Protein AF-A0A938JU33-F1 (afdb_monomer_lite)

Radius of gyration: 22.65 Å; chains: 1; bounding box: 41×52×71 Å

Structure (mmCIF, N/CA/C/O backbone):
data_AF-A0A938JU33-F1
#
_entry.id   AF-A0A938JU33-F1
#
loop_
_atom_site.group_PDB
_atom_site.id
_atom_site.type_symbol
_atom_site.label_atom_id
_atom_site.label_alt_id
_atom_site.label_comp_id
_atom_site.label_asym_id
_atom_site.label_entity_id
_atom_site.label_seq_id
_atom_site.pdbx_PDB_ins_code
_atom_site.Cartn_x
_atom_site.Cartn_y
_atom_site.Cartn_z
_atom_site.occupancy
_atom_site.B_iso_or_equiv
_atom_site.auth_seq_id
_atom_site.auth_comp_id
_atom_site.auth_asym_id
_atom_site.auth_atom_id
_atom_site.pdbx_PDB_model_num
ATOM 1 N N . MET A 1 1 ? 0.711 -18.840 39.848 1.00 39.41 1 MET A N 1
ATOM 2 C CA . MET A 1 1 ? 1.422 -18.562 38.577 1.00 39.41 1 MET A CA 1
ATOM 3 C C . MET A 1 1 ? 0.410 -18.211 37.488 1.00 39.41 1 MET A C 1
ATOM 5 O O . MET A 1 1 ? -0.332 -19.086 37.066 1.00 39.41 1 MET A O 1
ATOM 9 N N . LYS A 1 2 ? 0.316 -16.943 37.057 1.00 41.44 2 LYS A N 1
ATOM 10 C CA . LYS A 1 2 ? -0.507 -16.566 35.890 1.00 41.44 2 LYS A CA 1
ATOM 11 C C . LYS A 1 2 ? 0.256 -16.966 34.629 1.00 41.44 2 LYS A C 1
ATOM 13 O O . LYS A 1 2 ? 1.287 -16.372 34.320 1.00 41.44 2 LYS A O 1
ATOM 18 N N . THR A 1 3 ? -0.217 -17.992 33.931 1.00 40.66 3 THR A N 1
ATOM 19 C CA . THR A 1 3 ? 0.349 -18.405 32.648 1.00 40.66 3 THR A CA 1
ATOM 20 C C . THR A 1 3 ? 0.203 -17.250 31.659 1.00 40.66 3 THR A C 1
ATOM 22 O O . THR A 1 3 ? -0.885 -16.731 31.412 1.00 40.66 3 THR A O 1
ATOM 25 N N . LYS A 1 4 ? 1.338 -16.789 31.130 1.00 45.59 4 LYS A N 1
ATOM 26 C CA . LYS A 1 4 ? 1.413 -15.763 30.089 1.00 45.59 4 LYS A CA 1
ATOM 27 C C . LYS A 1 4 ? 0.681 -16.336 28.871 1.00 45.59 4 LYS A C 1
ATOM 29 O O . LYS A 1 4 ? 1.236 -17.186 28.177 1.00 45.59 4 LYS A O 1
ATOM 34 N N . SER A 1 5 ? -0.587 -15.968 28.661 1.00 51.72 5 SER A N 1
ATOM 35 C CA . SER A 1 5 ? -1.377 -16.513 27.555 1.00 51.72 5 SER A CA 1
ATOM 36 C C . SER A 1 5 ? -0.668 -16.146 26.256 1.00 51.72 5 SER A C 1
ATOM 38 O O . SER A 1 5 ? -0.621 -14.969 25.886 1.00 51.72 5 SER A O 1
ATOM 40 N N . ARG A 1 6 ? -0.059 -17.131 25.587 1.00 53.72 6 ARG A N 1
ATOM 41 C CA . ARG A 1 6 ? 0.547 -16.914 24.274 1.00 53.72 6 ARG A CA 1
ATOM 42 C C . ARG A 1 6 ? -0.532 -16.313 23.367 1.00 53.72 6 ARG A C 1
ATOM 44 O O . ARG A 1 6 ? -1.662 -16.811 23.394 1.00 53.72 6 ARG A O 1
ATOM 51 N N . PRO A 1 7 ? -0.234 -15.248 22.600 1.00 58.88 7 PRO A N 1
ATOM 52 C CA . PRO A 1 7 ? -1.183 -14.756 21.613 1.00 58.88 7 PRO A CA 1
ATOM 53 C C . PRO A 1 7 ? -1.593 -15.948 20.747 1.00 58.88 7 PRO A C 1
ATOM 55 O O . PRO A 1 7 ? -0.735 -16.668 20.235 1.00 58.88 7 PRO A O 1
ATOM 58 N N . SER A 1 8 ? -2.897 -16.237 20.687 1.00 67.00 8 SER A N 1
ATOM 59 C CA . SER A 1 8 ? -3.369 -17.439 19.999 1.00 67.00 8 SER A CA 1
ATOM 60 C C . SER A 1 8 ? -2.866 -17.404 18.554 1.00 67.00 8 SER A C 1
ATOM 62 O O . SER A 1 8 ? -2.958 -16.355 17.919 1.00 67.00 8 SER A O 1
ATOM 64 N N . ARG A 1 9 ? -2.341 -18.515 18.021 1.00 74.00 9 ARG A N 1
ATOM 65 C CA . ARG A 1 9 ? -1.780 -18.583 16.651 1.00 74.00 9 ARG A CA 1
ATOM 66 C C . ARG A 1 9 ? -2.700 -17.950 15.588 1.00 74.00 9 ARG A C 1
ATOM 68 O O . ARG A 1 9 ? -2.222 -17.383 14.615 1.00 74.00 9 ARG A O 1
ATOM 75 N N . LYS A 1 10 ? -4.015 -17.943 15.838 1.00 68.56 10 LYS A N 1
ATOM 76 C CA . LYS A 1 10 ? -5.060 -17.297 15.027 1.00 68.56 10 LYS A CA 1
ATOM 77 C C . LYS A 1 10 ? -4.824 -15.797 14.755 1.00 68.56 10 LYS A C 1
ATOM 79 O O . LYS A 1 10 ? -5.216 -15.330 13.695 1.00 68.56 10 LYS A O 1
ATOM 84 N N . TYR A 1 11 ? -4.166 -15.062 15.661 1.00 76.75 11 TYR A N 1
ATOM 85 C CA . TYR A 1 11 ? -3.832 -13.635 15.478 1.00 76.75 11 TYR A CA 1
ATOM 86 C C . TYR A 1 11 ? -2.796 -13.393 14.378 1.00 76.75 11 TYR A C 1
ATOM 88 O O . TYR A 1 11 ? -2.776 -12.317 13.798 1.00 76.75 11 TYR A O 1
ATOM 96 N N . LEU A 1 12 ? -1.942 -14.381 14.107 1.00 84.12 12 LEU A N 1
ATOM 97 C CA . LEU A 1 12 ? -0.933 -14.303 13.056 1.00 84.12 12 LEU A CA 1
ATOM 98 C C . LEU A 1 12 ? -1.433 -14.953 11.763 1.00 84.12 12 LEU A C 1
ATOM 100 O O . LEU A 1 12 ? -1.221 -14.420 10.682 1.00 84.12 12 LEU A O 1
ATOM 104 N N . LEU A 1 13 ? -2.143 -16.079 11.880 1.00 89.88 13 LEU A N 1
ATOM 105 C CA . LEU A 1 13 ? -2.605 -16.847 10.723 1.00 89.88 13 LEU A CA 1
ATOM 106 C C . LEU A 1 13 ? -3.590 -16.072 9.844 1.00 89.88 13 LEU A C 1
ATOM 108 O O . LEU A 1 13 ? -3.512 -16.187 8.629 1.00 89.88 13 LEU A O 1
ATOM 112 N N . PHE A 1 14 ? -4.498 -15.284 10.427 1.00 89.56 14 PHE A N 1
ATOM 113 C CA . PHE A 1 14 ? -5.507 -14.570 9.639 1.00 89.56 14 PHE A CA 1
ATOM 114 C C . PHE A 1 14 ? -4.908 -13.464 8.744 1.00 89.56 14 PHE A C 1
ATOM 116 O O . PHE A 1 14 ? -5.156 -13.503 7.540 1.00 89.56 14 PHE A O 1
ATOM 123 N N . PRO A 1 15 ? -4.072 -12.533 9.252 1.00 92.94 15 PRO A N 1
ATOM 124 C CA . PRO A 1 15 ? -3.393 -11.562 8.395 1.00 92.94 15 PRO A CA 1
ATOM 125 C C . PRO A 1 15 ? -2.488 -12.206 7.345 1.00 92.94 15 PRO A C 1
ATOM 127 O O . PRO A 1 15 ? -2.485 -11.779 6.195 1.00 92.94 15 PRO A O 1
ATOM 130 N N . VAL A 1 16 ? -1.767 -13.267 7.721 1.00 95.12 16 VAL A N 1
ATOM 131 C CA . VAL A 1 16 ? -0.916 -14.014 6.786 1.00 95.12 16 VAL A CA 1
ATOM 132 C C . VAL A 1 16 ? -1.752 -14.661 5.682 1.00 95.12 16 VAL A C 1
ATOM 134 O O . VAL A 1 16 ? -1.375 -14.571 4.521 1.00 95.12 16 VAL A O 1
ATOM 137 N N . ALA A 1 17 ? -2.904 -15.255 6.002 1.00 92.94 17 ALA A N 1
ATOM 138 C CA . ALA A 1 17 ? -3.790 -15.853 5.004 1.00 92.94 17 ALA A CA 1
ATOM 139 C C . ALA A 1 17 ? -4.316 -14.819 3.994 1.00 92.94 17 ALA A C 1
ATOM 141 O O . ALA A 1 17 ? -4.367 -15.110 2.800 1.00 92.94 17 ALA A O 1
ATOM 142 N N . ILE A 1 18 ? -4.650 -13.602 4.443 1.00 93.50 18 ILE A N 1
ATOM 143 C CA . ILE A 1 18 ? -5.025 -12.506 3.535 1.00 93.50 18 ILE A CA 1
ATOM 144 C C . ILE A 1 18 ? -3.837 -12.123 2.645 1.00 93.50 18 ILE A C 1
ATOM 146 O O . ILE A 1 18 ? -4.001 -12.019 1.433 1.00 93.50 18 ILE A O 1
ATOM 150 N N . GLY A 1 19 ? -2.639 -11.979 3.219 1.00 96.00 19 GLY A N 1
ATOM 151 C CA . GLY A 1 19 ? -1.419 -11.713 2.453 1.00 96.00 19 GLY A CA 1
ATOM 152 C C . GLY A 1 19 ? -1.146 -12.770 1.378 1.00 96.00 19 GLY A C 1
ATOM 153 O O . GLY A 1 19 ? -0.897 -12.425 0.228 1.00 96.00 19 GLY A O 1
ATOM 154 N N . LEU A 1 20 ? -1.256 -14.057 1.720 1.00 96.44 20 LEU A N 1
ATOM 155 C CA . LEU A 1 20 ? -1.089 -15.166 0.771 1.00 96.44 20 LEU A CA 1
ATOM 156 C C . LEU A 1 20 ? -2.169 -15.170 -0.320 1.00 96.44 20 LEU A C 1
ATOM 158 O O . LEU A 1 20 ? -1.873 -15.448 -1.478 1.00 96.44 20 LEU A O 1
ATOM 162 N N . THR A 1 21 ? -3.409 -14.817 0.029 1.00 93.62 21 THR A N 1
ATOM 163 C CA . THR A 1 21 ? -4.501 -14.681 -0.948 1.00 93.62 21 THR A CA 1
ATOM 164 C C . THR A 1 21 ? -4.189 -13.580 -1.964 1.00 93.62 21 THR A C 1
ATOM 166 O O . THR A 1 21 ? -4.377 -13.776 -3.162 1.00 93.62 21 THR A O 1
ATOM 169 N N . LEU A 1 22 ? -3.658 -12.441 -1.507 1.00 95.38 22 LEU A N 1
ATOM 170 C CA . LEU A 1 22 ? -3.265 -11.347 -2.395 1.00 95.38 22 LEU A CA 1
ATOM 171 C C . LEU A 1 22 ? -2.014 -11.657 -3.221 1.00 95.38 22 LEU A C 1
ATOM 173 O O . LEU A 1 22 ? -1.933 -11.182 -4.349 1.00 95.38 22 LEU A O 1
ATOM 177 N N . ILE A 1 23 ? -1.082 -12.484 -2.728 1.00 95.69 23 ILE A N 1
ATOM 178 C CA . ILE A 1 23 ? -0.020 -13.048 -3.580 1.00 95.69 23 ILE A CA 1
ATOM 179 C C . ILE A 1 23 ? -0.652 -13.853 -4.719 1.00 95.69 23 ILE A C 1
ATOM 181 O O . ILE A 1 23 ? -0.315 -13.624 -5.875 1.00 95.69 23 ILE A O 1
ATOM 185 N N . GLY A 1 24 ? -1.602 -14.745 -4.415 1.00 92.12 24 GLY A N 1
ATOM 186 C CA . GLY A 1 24 ? -2.312 -15.516 -5.440 1.00 92.12 24 GLY A CA 1
ATOM 187 C C . GLY A 1 24 ? -2.976 -14.620 -6.489 1.00 92.12 24 GLY A C 1
ATOM 188 O O . GLY A 1 24 ? -2.839 -14.865 -7.684 1.00 92.12 24 GLY A O 1
ATOM 189 N N . TRP A 1 25 ? -3.614 -13.530 -6.054 1.00 91.06 25 TRP A N 1
ATOM 190 C CA . TRP A 1 25 ? -4.192 -12.532 -6.959 1.00 91.06 25 TRP A CA 1
ATOM 191 C C . TRP A 1 25 ? -3.133 -11.819 -7.809 1.00 91.06 25 TRP A C 1
ATOM 193 O O . TRP A 1 25 ? -3.327 -11.614 -9.007 1.00 91.06 25 TRP A O 1
ATOM 203 N N . SER A 1 26 ? -2.006 -11.463 -7.192 1.00 91.44 26 SER A N 1
ATOM 204 C CA . SER A 1 26 ? -0.886 -10.787 -7.843 1.00 91.44 26 SER A CA 1
ATOM 205 C C . SER A 1 26 ? -0.279 -11.632 -8.962 1.00 91.44 26 SER A C 1
ATOM 207 O O . SER A 1 26 ? -0.010 -11.097 -10.036 1.00 91.44 26 SER A O 1
ATOM 209 N N . LEU A 1 27 ? -0.131 -12.941 -8.715 1.00 90.06 27 LEU A N 1
ATOM 210 C CA . LEU A 1 27 ? 0.383 -13.936 -9.662 1.00 90.06 27 LEU A CA 1
ATOM 211 C C . LEU A 1 27 ? -0.622 -14.280 -10.768 1.00 90.06 27 LEU A C 1
ATOM 213 O O . LEU A 1 27 ? -0.219 -14.568 -11.889 1.00 90.06 27 LEU A O 1
ATOM 217 N N . ALA A 1 28 ? -1.921 -14.261 -10.463 1.00 87.00 28 ALA A N 1
ATOM 218 C CA . ALA A 1 28 ? -2.974 -14.514 -11.446 1.00 87.00 28 ALA A CA 1
ATOM 219 C C . ALA A 1 28 ? -3.247 -13.304 -12.357 1.00 87.00 28 ALA A C 1
ATOM 221 O O . ALA A 1 28 ? -3.787 -13.459 -13.450 1.00 87.00 28 ALA A O 1
ATOM 222 N N . SER A 1 29 ? -2.904 -12.095 -11.905 1.00 83.12 29 SER A N 1
ATOM 223 C CA . SER A 1 29 ? -3.115 -10.860 -12.659 1.00 83.12 29 SER A CA 1
ATOM 224 C C . SER A 1 29 ? -1.911 -10.570 -13.559 1.00 83.12 29 SER A C 1
ATOM 226 O O . SER A 1 29 ? -0.791 -10.533 -13.045 1.00 83.12 29 SER A O 1
ATOM 228 N N . PRO A 1 30 ? -2.102 -10.280 -14.861 1.00 80.19 30 PRO A N 1
ATOM 229 C CA . PRO A 1 30 ? -0.988 -9.963 -15.745 1.00 80.19 30 PRO A CA 1
ATOM 230 C C . PRO A 1 30 ? -0.183 -8.769 -15.226 1.00 80.19 30 PRO A C 1
ATOM 232 O O . PRO A 1 30 ? -0.743 -7.778 -14.741 1.00 80.19 30 PRO A O 1
ATOM 235 N N . VAL A 1 31 ? 1.136 -8.851 -15.333 1.00 81.50 31 VAL A N 1
ATOM 236 C CA . VAL A 1 31 ? 2.039 -7.759 -14.964 1.00 81.50 31 VAL A CA 1
ATOM 237 C C . VAL A 1 31 ? 1.757 -6.536 -15.843 1.00 81.50 31 VAL A C 1
ATOM 239 O O . VAL A 1 31 ? 1.526 -6.670 -17.043 1.00 81.50 31 VAL A O 1
ATOM 242 N N . GLY A 1 32 ? 1.697 -5.342 -15.249 1.00 75.69 32 GLY A N 1
ATOM 243 C CA . GLY A 1 32 ? 1.419 -4.104 -15.980 1.00 75.69 32 GLY A CA 1
ATOM 244 C C . GLY A 1 32 ? -0.044 -3.920 -16.399 1.00 75.69 32 GLY A C 1
ATOM 245 O O . GLY A 1 32 ? -0.346 -2.957 -17.105 1.00 75.69 32 GLY A O 1
ATOM 246 N N . SER A 1 33 ? -0.954 -4.815 -15.989 1.00 77.69 33 SER A N 1
ATOM 247 C CA . SER A 1 33 ? -2.396 -4.694 -16.270 1.00 77.69 33 SER A CA 1
ATOM 248 C C . SER A 1 33 ? -3.106 -3.675 -15.384 1.00 77.69 33 SER A C 1
ATOM 250 O O . SER A 1 33 ? -4.212 -3.241 -15.706 1.00 77.69 33 SER A O 1
ATOM 252 N N . THR A 1 34 ? -2.505 -3.294 -14.254 1.00 81.25 34 THR A N 1
ATOM 253 C CA . THR A 1 34 ? -3.094 -2.288 -13.375 1.00 81.25 34 THR A CA 1
ATOM 254 C C . THR A 1 34 ? -2.975 -0.905 -14.019 1.00 81.25 34 THR A C 1
ATOM 256 O O . THR A 1 34 ? -1.896 -0.579 -14.525 1.00 81.25 34 THR A O 1
ATOM 259 N N . PRO A 1 35 ? -4.047 -0.081 -14.002 1.00 78.50 35 PRO A N 1
ATOM 260 C CA . PRO A 1 35 ? -3.986 1.288 -14.498 1.00 78.50 35 PRO A CA 1
ATOM 261 C C . PRO A 1 35 ? -2.763 2.008 -13.937 1.00 78.50 35 PRO A C 1
ATOM 263 O O . PRO A 1 35 ? -2.522 1.976 -12.730 1.00 78.50 35 PRO A O 1
ATOM 266 N N . ASP A 1 36 ? -1.975 2.598 -14.831 1.00 79.75 36 ASP A N 1
ATOM 267 C CA . ASP A 1 36 ? -0.801 3.413 -14.515 1.00 79.75 36 ASP A CA 1
ATOM 268 C C . ASP A 1 36 ? 0.336 2.721 -13.736 1.00 79.75 36 ASP A C 1
ATOM 270 O O . ASP A 1 36 ? 1.330 3.377 -13.422 1.00 79.75 36 ASP A O 1
ATOM 274 N N . GLU A 1 37 ? 0.284 1.405 -13.496 1.00 85.56 37 GLU A N 1
ATOM 275 C CA . GLU A 1 37 ? 1.354 0.659 -12.810 1.00 85.56 37 GLU A CA 1
ATOM 276 C C . GLU A 1 37 ? 2.749 0.874 -13.422 1.00 85.56 37 GLU A C 1
ATOM 278 O O . GLU A 1 37 ? 3.668 1.162 -12.660 1.00 85.56 37 GLU A O 1
ATOM 283 N N . PRO A 1 38 ? 2.946 0.862 -14.756 1.00 82.94 38 PRO A N 1
ATOM 284 C CA . PRO A 1 38 ? 4.252 1.167 -15.346 1.00 82.94 38 PRO A CA 1
ATOM 285 C C . PRO A 1 38 ? 4.767 2.561 -14.977 1.00 82.94 38 PRO A C 1
ATOM 287 O O . PRO A 1 38 ? 5.958 2.743 -14.747 1.00 82.94 38 PRO A O 1
ATOM 290 N N . SER A 1 39 ? 3.872 3.549 -14.880 1.00 82.88 39 SER A N 1
ATOM 291 C CA . SER A 1 39 ? 4.249 4.908 -14.484 1.00 82.88 39 SER A CA 1
ATOM 292 C C . SER A 1 39 ? 4.624 4.974 -12.999 1.00 82.88 39 SER A C 1
ATOM 294 O O . SER A 1 39 ? 5.538 5.706 -12.616 1.00 82.88 39 SER A O 1
ATOM 296 N N . HIS A 1 40 ? 3.962 4.171 -12.157 1.00 88.56 40 HIS A N 1
ATOM 297 C CA . HIS A 1 40 ? 4.291 4.031 -10.742 1.00 88.56 40 HIS A CA 1
ATOM 298 C C . HIS A 1 40 ? 5.619 3.305 -10.536 1.00 88.56 40 HIS A C 1
ATOM 300 O O . HIS A 1 40 ? 6.409 3.739 -9.701 1.00 88.56 40 HIS A O 1
ATOM 306 N N . VAL A 1 41 ? 5.888 2.256 -11.317 1.00 89.94 41 VAL A N 1
ATOM 307 C CA . VAL A 1 41 ? 7.168 1.538 -11.328 1.00 89.94 41 VAL A CA 1
ATOM 308 C C . VAL A 1 41 ? 8.296 2.465 -11.766 1.00 89.94 41 VAL A C 1
ATOM 310 O O . VAL A 1 41 ? 9.279 2.586 -11.039 1.00 89.94 41 VAL A O 1
ATOM 313 N N . ALA A 1 42 ? 8.127 3.182 -12.882 1.00 86.94 42 ALA A N 1
ATOM 314 C CA . ALA A 1 42 ? 9.117 4.137 -13.376 1.00 86.94 42 ALA A CA 1
ATOM 315 C C . ALA A 1 42 ? 9.446 5.205 -12.330 1.00 86.94 42 ALA A C 1
ATOM 317 O O . ALA A 1 42 ? 10.610 5.421 -12.008 1.00 86.94 42 ALA A O 1
ATOM 318 N N . ARG A 1 43 ? 8.423 5.812 -11.716 1.00 86.12 43 ARG A N 1
ATOM 319 C CA . ARG A 1 43 ? 8.626 6.785 -10.638 1.00 86.12 43 ARG A CA 1
ATOM 320 C C . ARG A 1 43 ? 9.341 6.176 -9.431 1.00 86.12 43 ARG A C 1
ATOM 322 O O . ARG A 1 43 ? 10.251 6.791 -8.886 1.00 86.12 43 ARG A O 1
ATOM 329 N N . ALA A 1 44 ? 8.887 5.014 -8.965 1.00 90.31 44 ALA A N 1
ATOM 330 C CA . ALA A 1 44 ? 9.419 4.371 -7.771 1.00 90.31 44 ALA A CA 1
ATOM 331 C C . ALA A 1 44 ? 10.893 3.998 -7.944 1.00 90.31 44 ALA A C 1
ATOM 333 O O . ALA A 1 44 ? 11.709 4.316 -7.081 1.00 90.31 44 ALA A O 1
ATOM 334 N N . TYR A 1 45 ? 11.232 3.385 -9.078 1.00 89.88 45 TYR A N 1
ATOM 335 C CA . TYR A 1 45 ? 12.599 3.014 -9.411 1.00 89.88 45 TYR A CA 1
ATOM 336 C C . TYR A 1 45 ? 13.493 4.247 -9.568 1.00 89.88 45 TYR A C 1
ATOM 338 O O . TYR A 1 45 ? 14.492 4.368 -8.862 1.00 89.88 45 TYR A O 1
ATOM 346 N N . SER A 1 46 ? 13.098 5.210 -10.406 1.00 85.50 46 SER A N 1
ATOM 347 C CA . SER A 1 46 ? 13.920 6.396 -10.665 1.00 85.50 46 SER A CA 1
ATOM 348 C C . SER A 1 46 ? 14.175 7.239 -9.426 1.00 85.50 46 SER A C 1
ATOM 350 O O . SER A 1 46 ? 15.251 7.821 -9.298 1.00 85.50 46 SER A O 1
ATOM 352 N N . LEU A 1 47 ? 13.220 7.276 -8.494 1.00 86.44 47 LEU A N 1
ATOM 353 C CA . LEU A 1 47 ? 13.395 7.957 -7.220 1.00 86.44 47 LEU A CA 1
ATOM 354 C C . LEU A 1 47 ? 14.513 7.327 -6.378 1.00 86.44 47 LEU A C 1
ATOM 356 O O . LEU A 1 47 ? 15.355 8.039 -5.838 1.00 86.44 47 LEU A O 1
ATOM 360 N N . VAL A 1 48 ? 14.537 5.998 -6.251 1.00 89.12 48 VAL A N 1
ATOM 361 C CA . VAL A 1 48 ? 15.532 5.322 -5.400 1.00 89.12 48 VAL A CA 1
ATOM 362 C C . VAL A 1 48 ? 16.898 5.180 -6.064 1.00 89.12 48 VAL A C 1
ATOM 364 O O . VAL A 1 48 ? 17.896 5.028 -5.364 1.00 89.12 48 VAL A O 1
ATOM 367 N N . THR A 1 49 ? 16.968 5.254 -7.395 1.00 84.38 49 THR A N 1
ATOM 368 C CA . THR A 1 49 ? 18.236 5.270 -8.139 1.00 84.38 49 THR A CA 1
ATOM 369 C C . THR A 1 49 ? 18.791 6.678 -8.346 1.00 84.38 49 THR A C 1
ATOM 371 O O . THR A 1 49 ? 19.824 6.828 -8.992 1.00 84.38 49 THR A O 1
ATOM 374 N N . GLY A 1 50 ? 18.108 7.719 -7.856 1.00 81.81 50 GLY A N 1
ATOM 375 C CA . GLY A 1 50 ? 18.514 9.115 -8.042 1.00 81.81 50 GLY A CA 1
ATOM 376 C C . GLY A 1 50 ? 18.365 9.634 -9.478 1.00 81.81 50 GLY A C 1
ATOM 377 O O . GLY A 1 50 ? 18.824 10.733 -9.769 1.00 81.81 50 GLY A O 1
ATOM 378 N N . LYS A 1 51 ? 17.703 8.880 -10.370 1.00 76.50 51 LYS A N 1
ATOM 379 C CA . LYS A 1 51 ? 17.350 9.328 -11.734 1.00 76.50 51 LYS A CA 1
ATOM 380 C C . LYS A 1 51 ? 16.201 10.348 -11.719 1.00 76.50 51 LYS A C 1
ATOM 382 O O . LYS A 1 51 ? 15.957 11.029 -12.709 1.00 76.50 51 LYS A O 1
ATOM 387 N N . GLN A 1 52 ? 15.485 10.437 -10.600 1.00 74.38 52 GLN A N 1
ATOM 388 C CA . GLN A 1 52 ? 14.463 11.432 -10.312 1.00 74.38 52 GLN A CA 1
ATOM 389 C C . GLN A 1 52 ? 14.646 11.943 -8.874 1.00 74.38 52 GLN A C 1
ATOM 391 O O . GLN A 1 52 ? 14.847 11.153 -7.953 1.00 74.38 52 GLN A O 1
ATOM 396 N N . GLY A 1 53 ? 14.559 13.262 -8.676 1.00 66.00 53 GLY A N 1
ATOM 397 C CA . GLY A 1 53 ? 14.592 13.880 -7.348 1.00 66.00 53 GLY A CA 1
ATOM 398 C C . GLY A 1 53 ? 13.360 13.548 -6.491 1.00 66.00 53 GLY A C 1
ATOM 399 O O . GLY A 1 53 ? 12.323 13.117 -6.995 1.00 66.00 53 GLY A O 1
ATOM 400 N N . LEU A 1 54 ? 13.462 13.781 -5.176 1.00 65.69 54 LEU A N 1
ATOM 401 C CA . LEU A 1 54 ? 12.351 13.585 -4.226 1.00 65.69 54 LEU A CA 1
ATOM 402 C C . LEU A 1 54 ? 11.140 14.469 -4.556 1.00 65.69 54 LEU A C 1
ATOM 404 O O . LEU A 1 54 ? 9.992 14.054 -4.394 1.00 65.69 54 LEU A O 1
ATOM 408 N N . PHE A 1 55 ? 11.433 15.666 -5.052 1.00 62.25 55 PHE A N 1
ATOM 409 C CA . PHE A 1 55 ? 10.487 16.636 -5.570 1.00 62.25 55 PHE A CA 1
ATOM 410 C C . PHE A 1 55 ? 10.865 16.969 -7.016 1.00 62.25 55 PHE A C 1
ATOM 412 O O . PHE A 1 55 ? 12.026 16.769 -7.395 1.00 62.25 55 PHE A O 1
ATOM 419 N N . PRO A 1 56 ? 9.912 17.455 -7.823 1.00 58.31 56 PRO A N 1
ATOM 420 C CA . PRO A 1 56 ? 10.213 17.967 -9.148 1.00 58.31 56 PRO A CA 1
ATOM 421 C C . PRO A 1 56 ? 11.315 19.016 -9.080 1.00 58.31 56 PRO A C 1
ATOM 423 O O . PRO A 1 56 ? 11.247 19.942 -8.273 1.00 58.31 56 PRO A O 1
ATOM 426 N N . GLN A 1 57 ? 12.357 18.817 -9.884 1.00 54.56 57 GLN A N 1
ATOM 427 C CA . GLN A 1 57 ? 13.423 19.796 -10.036 1.00 54.56 57 GLN A CA 1
ATOM 428 C C . GLN A 1 57 ? 13.016 20.770 -11.138 1.00 54.56 57 GLN A C 1
ATOM 430 O O . GLN A 1 57 ? 12.706 20.357 -12.253 1.00 54.56 57 GLN A O 1
ATOM 435 N N . THR A 1 58 ? 13.008 22.055 -10.801 1.00 50.16 58 THR A N 1
ATOM 436 C CA . THR A 1 58 ? 12.744 23.180 -11.710 1.00 50.16 58 THR A CA 1
ATOM 437 C C . THR A 1 58 ? 13.957 23.525 -12.580 1.00 50.16 58 THR A C 1
ATOM 439 O O . THR A 1 58 ? 13.848 24.266 -13.554 1.00 50.16 58 THR A O 1
ATOM 442 N N . ASP A 1 59 ? 15.111 22.940 -12.262 1.00 41.12 59 ASP A N 1
ATOM 443 C CA . ASP A 1 59 ? 16.419 23.316 -12.784 1.00 41.12 59 ASP A CA 1
ATOM 444 C C . ASP A 1 59 ? 16.680 22.626 -14.136 1.00 41.12 59 ASP A C 1
ATOM 446 O O . ASP A 1 59 ? 17.549 21.771 -14.280 1.00 41.12 59 ASP A O 1
ATOM 450 N N . GLY A 1 60 ? 15.875 22.967 -15.141 1.00 41.47 60 GLY A N 1
ATOM 451 C CA . GLY A 1 60 ? 16.330 23.077 -16.531 1.00 41.47 60 GLY A CA 1
ATOM 452 C C . GLY A 1 60 ? 16.853 21.838 -17.268 1.00 41.47 60 GLY A C 1
ATOM 453 O O . GLY A 1 60 ? 17.384 22.007 -18.361 1.00 41.47 60 GLY A O 1
ATOM 454 N N . LEU A 1 61 ? 16.704 20.613 -16.763 1.00 39.97 61 LEU A N 1
ATOM 455 C CA . LEU A 1 61 ? 17.021 19.398 -17.523 1.00 39.97 61 LEU A CA 1
ATOM 456 C C . LEU A 1 61 ? 15.928 18.342 -17.332 1.00 39.97 61 LEU A C 1
ATOM 458 O O . LEU A 1 61 ? 16.153 17.253 -16.805 1.00 39.97 61 LEU A O 1
ATOM 462 N N . ALA A 1 62 ? 14.741 18.616 -17.883 1.00 43.78 62 ALA A N 1
ATOM 463 C CA . ALA A 1 62 ? 14.105 17.539 -18.631 1.00 43.78 62 ALA A CA 1
ATOM 464 C C . ALA A 1 62 ? 15.166 17.094 -19.644 1.00 43.78 62 ALA A C 1
ATOM 466 O O . ALA A 1 62 ? 15.562 17.896 -20.490 1.00 43.78 62 ALA A O 1
ATOM 467 N N . ALA A 1 63 ? 15.727 15.891 -19.473 1.00 41.31 63 ALA A N 1
ATOM 468 C CA . ALA A 1 63 ? 16.695 15.349 -20.421 1.00 41.31 63 ALA A CA 1
ATOM 469 C C . ALA A 1 63 ? 16.175 15.627 -21.841 1.00 41.31 63 ALA A C 1
ATOM 471 O O . ALA A 1 63 ? 14.968 15.431 -22.046 1.00 41.31 63 ALA A O 1
ATOM 472 N N . PRO A 1 64 ? 17.012 16.140 -22.770 1.00 40.53 64 PRO A N 1
ATOM 473 C CA . PRO A 1 64 ? 16.559 16.471 -24.113 1.00 40.53 64 PRO A CA 1
ATOM 474 C C . PRO A 1 64 ? 15.745 15.294 -24.632 1.00 40.53 64 PRO A C 1
ATOM 476 O O . PRO A 1 64 ? 16.216 14.153 -24.625 1.00 40.53 64 PRO A O 1
ATOM 479 N N . LEU A 1 65 ? 14.475 15.571 -24.938 1.00 47.41 65 LEU A N 1
ATOM 480 C CA . LEU A 1 65 ? 13.551 14.561 -25.424 1.00 47.41 65 LEU A CA 1
ATOM 481 C C . LEU A 1 65 ? 14.239 13.884 -26.621 1.00 47.41 65 LEU A C 1
ATOM 483 O O . LEU A 1 65 ? 14.772 14.602 -27.471 1.00 47.41 65 LEU A O 1
ATOM 487 N N . PRO A 1 66 ? 14.298 12.540 -26.682 1.00 43.56 66 PRO A N 1
ATOM 488 C CA . PRO A 1 66 ? 14.856 11.861 -27.845 1.00 43.56 66 PRO A CA 1
ATOM 489 C C . PRO A 1 66 ? 14.201 12.412 -29.118 1.00 43.56 66 PRO A C 1
ATOM 491 O O . PRO A 1 66 ? 12.995 12.678 -29.101 1.00 43.56 66 PRO A O 1
ATOM 494 N N . GLU A 1 67 ? 14.968 12.602 -30.198 1.00 37.97 67 GLU A N 1
ATOM 495 C CA . GLU A 1 67 ? 14.424 13.070 -31.482 1.00 37.97 67 GLU A CA 1
ATOM 496 C C . GLU A 1 67 ? 13.161 12.266 -31.845 1.00 37.97 67 GLU A C 1
ATOM 498 O O . GLU A 1 67 ? 13.182 11.036 -31.883 1.00 37.97 67 GLU A O 1
ATOM 503 N N . GLY A 1 68 ? 12.036 12.965 -32.043 1.00 41.84 68 GLY A N 1
ATOM 504 C CA . GLY A 1 68 ? 10.715 12.364 -32.277 1.00 41.84 68 GLY A CA 1
ATOM 505 C C . GLY A 1 68 ? 9.744 12.409 -31.088 1.00 41.84 68 GLY A C 1
ATOM 506 O O . GLY A 1 68 ? 8.562 12.120 -31.264 1.00 41.84 68 GLY A O 1
ATOM 507 N N . PHE A 1 69 ? 10.189 12.818 -29.897 1.00 43.34 69 PHE A N 1
ATOM 508 C CA . PHE A 1 69 ? 9.305 13.166 -28.782 1.00 43.34 69 PHE A CA 1
ATOM 509 C C . PHE A 1 69 ? 9.116 14.685 -28.746 1.00 43.34 69 PHE A C 1
ATOM 511 O O . PHE A 1 69 ? 9.861 15.401 -28.083 1.00 43.34 69 PHE A O 1
ATOM 518 N N . GLU A 1 70 ? 8.121 15.190 -29.476 1.00 41.44 70 GLU A N 1
ATOM 519 C CA . GLU A 1 70 ? 7.689 16.582 -29.340 1.00 41.44 70 GLU A CA 1
ATOM 520 C C . GLU A 1 70 ? 7.242 16.825 -27.891 1.00 41.44 70 GLU A C 1
ATOM 522 O O . GLU A 1 70 ? 6.447 16.064 -27.328 1.00 41.44 70 GLU A O 1
ATOM 527 N N . GLY A 1 71 ? 7.807 17.856 -27.258 1.00 41.59 71 GLY A N 1
ATOM 528 C CA . GLY A 1 71 ? 7.404 18.294 -25.927 1.00 41.59 71 GLY A CA 1
ATOM 529 C C . GLY A 1 71 ? 5.923 18.626 -25.946 1.00 41.59 71 GLY A C 1
ATOM 530 O O . GLY A 1 71 ? 5.502 19.576 -26.603 1.00 41.59 71 GLY A O 1
ATOM 531 N N . VAL A 1 72 ? 5.124 17.814 -25.260 1.00 41.12 72 VAL A N 1
ATOM 532 C CA . VAL A 1 72 ? 3.689 18.043 -25.193 1.00 41.12 72 VAL A CA 1
ATOM 533 C C . VAL A 1 72 ? 3.462 19.249 -24.284 1.00 41.12 72 VAL A C 1
ATOM 535 O O . VAL A 1 72 ? 3.794 19.210 -23.104 1.00 41.12 72 VAL A O 1
ATOM 538 N N . GLY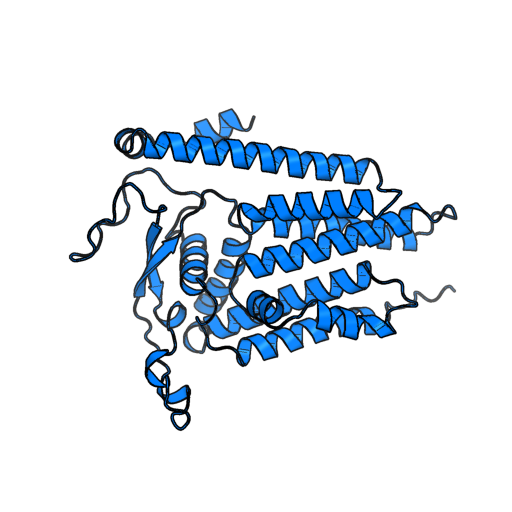 A 1 73 ? 2.972 20.313 -24.924 1.00 35.34 73 GLY A N 1
ATOM 539 C CA . GLY A 1 73 ? 2.331 21.530 -24.429 1.00 35.34 73 GLY A CA 1
ATOM 540 C C . GLY A 1 73 ? 2.389 21.867 -22.938 1.00 35.34 73 GLY A C 1
ATOM 541 O O . GLY A 1 73 ? 1.953 21.108 -22.077 1.00 35.34 73 GLY A O 1
ATOM 542 N N . ALA A 1 74 ? 2.764 23.120 -22.669 1.00 34.50 74 ALA A N 1
ATOM 543 C CA . ALA A 1 74 ? 2.361 23.855 -21.475 1.00 34.50 74 ALA A CA 1
ATOM 544 C C . ALA A 1 74 ? 0.829 23.751 -21.290 1.00 34.50 74 ALA A C 1
ATOM 546 O O . ALA A 1 74 ? 0.065 24.471 -21.931 1.00 34.50 74 ALA A O 1
ATOM 547 N N . GLY A 1 75 ? 0.382 22.792 -20.478 1.00 38.38 75 GLY A N 1
ATOM 548 C CA . GLY A 1 75 ? -1.029 22.437 -20.311 1.00 38.38 75 GLY A CA 1
ATOM 549 C C . GLY A 1 75 ? -1.250 21.007 -19.807 1.00 38.38 75 GLY A C 1
ATOM 550 O O . GLY A 1 75 ? -2.223 20.771 -19.092 1.00 38.38 75 GLY A O 1
ATOM 551 N N . ASP A 1 76 ? -0.326 20.084 -20.095 1.00 44.41 76 ASP A N 1
ATOM 552 C CA . ASP A 1 76 ? -0.382 18.697 -19.621 1.00 44.41 76 ASP A CA 1
ATOM 553 C C . ASP A 1 76 ? 0.505 18.480 -18.380 1.00 44.41 76 ASP A C 1
ATOM 555 O O . ASP A 1 76 ? 1.547 19.111 -18.213 1.00 44.41 76 ASP A O 1
ATOM 559 N N . ALA A 1 77 ? 0.064 17.616 -17.456 1.00 50.66 77 ALA A N 1
ATOM 560 C CA . ALA A 1 77 ? 0.714 17.406 -16.157 1.00 50.66 77 ALA A CA 1
ATOM 561 C C . ALA A 1 77 ? 2.224 17.098 -16.290 1.00 50.66 77 ALA A C 1
ATOM 563 O O . ALA A 1 77 ? 2.595 16.309 -17.164 1.00 50.66 77 ALA A O 1
ATOM 564 N N . PRO A 1 78 ? 3.093 17.633 -15.405 1.00 57.28 78 PRO A N 1
ATOM 565 C CA . PRO A 1 78 ? 4.539 17.467 -15.519 1.00 57.28 78 PRO A CA 1
ATOM 566 C C . PRO A 1 78 ? 4.926 15.981 -15.479 1.00 57.28 78 PRO A C 1
ATOM 568 O O . PRO A 1 78 ? 4.787 15.290 -14.462 1.00 57.28 78 PRO A O 1
ATOM 571 N N . TYR A 1 79 ? 5.411 15.479 -16.613 1.00 59.25 79 TYR A N 1
ATOM 572 C CA . TYR A 1 79 ? 5.989 14.148 -16.751 1.00 59.25 79 TYR A CA 1
ATOM 573 C C . TYR A 1 79 ? 7.494 14.270 -16.973 1.00 59.25 79 TYR A C 1
ATOM 575 O O . TYR A 1 79 ? 7.974 15.231 -17.567 1.00 59.25 79 TYR A O 1
ATOM 583 N N . VAL A 1 80 ? 8.246 13.274 -16.516 1.00 66.25 80 VAL A N 1
ATOM 584 C CA . VAL A 1 80 ? 9.682 13.175 -16.777 1.00 66.25 80 VAL A CA 1
ATOM 585 C C . VAL A 1 80 ? 9.969 11.876 -17.501 1.00 66.25 80 VAL A C 1
ATOM 587 O O . VAL A 1 80 ? 9.456 10.813 -17.143 1.00 66.25 80 VAL A O 1
ATOM 590 N N . LEU A 1 81 ? 10.768 11.985 -18.560 1.00 71.31 81 LEU A N 1
ATOM 591 C CA . LEU A 1 81 ? 11.328 10.831 -19.236 1.00 71.31 81 LEU A CA 1
ATOM 592 C C . LEU A 1 81 ? 12.485 10.303 -18.406 1.00 71.31 81 LEU A C 1
ATOM 594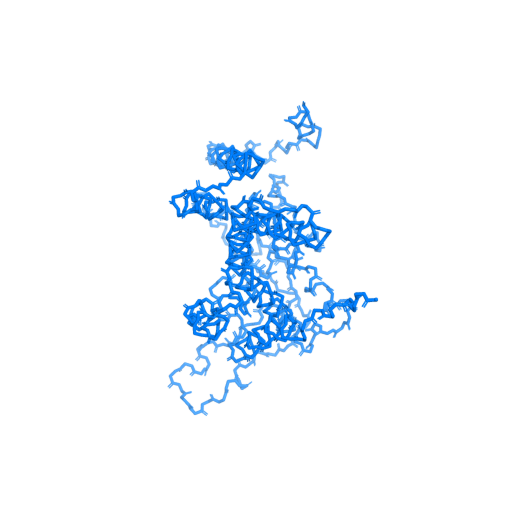 O O . LEU A 1 81 ? 13.400 11.040 -18.046 1.00 71.31 81 LEU A O 1
ATOM 598 N N . THR A 1 82 ? 12.430 9.021 -18.088 1.00 72.75 82 THR A N 1
ATOM 599 C CA . THR A 1 82 ? 13.457 8.379 -17.284 1.00 72.75 82 THR A CA 1
ATOM 600 C C . THR A 1 82 ? 13.804 7.040 -17.916 1.00 72.75 82 THR A C 1
ATOM 602 O O . THR A 1 82 ? 12.933 6.365 -18.469 1.00 72.75 82 THR A O 1
ATOM 605 N N . GLN A 1 83 ? 15.082 6.682 -17.874 1.00 81.50 83 GLN A N 1
ATOM 606 C CA . GLN A 1 83 ? 15.542 5.399 -18.382 1.00 81.50 83 GLN A CA 1
ATOM 607 C C . GLN A 1 83 ? 15.459 4.373 -17.259 1.00 81.50 83 GLN A C 1
ATOM 609 O O . GLN A 1 83 ? 16.035 4.575 -16.185 1.00 81.50 83 GLN A O 1
ATOM 614 N N . ILE A 1 84 ? 14.734 3.287 -17.490 1.00 83.38 84 ILE A N 1
ATOM 615 C CA . ILE A 1 84 ? 14.651 2.163 -16.560 1.00 83.38 84 ILE A CA 1
ATOM 616 C C . ILE A 1 84 ? 14.877 0.851 -17.301 1.00 83.38 84 ILE A C 1
ATOM 618 O O . ILE A 1 84 ? 14.577 0.779 -18.493 1.00 83.38 84 ILE A O 1
ATOM 622 N N . PRO A 1 85 ? 15.368 -0.192 -16.617 1.00 86.94 85 PRO A N 1
ATOM 623 C CA . PRO A 1 85 ? 15.515 -1.501 -17.232 1.00 86.94 85 PRO A CA 1
ATOM 624 C C . PRO A 1 85 ? 14.200 -2.021 -17.828 1.00 86.94 85 PRO A C 1
ATOM 626 O O . PRO A 1 85 ? 13.139 -1.927 -17.199 1.00 86.94 85 PRO A O 1
ATOM 629 N N . HIS A 1 86 ? 14.271 -2.580 -19.036 1.00 82.19 86 HIS A N 1
ATOM 630 C CA . HIS A 1 86 ? 13.109 -3.010 -19.814 1.00 82.19 86 HIS A CA 1
ATOM 631 C C . HIS A 1 86 ? 12.248 -4.047 -19.082 1.00 82.19 86 HIS A C 1
ATOM 633 O O . HIS A 1 86 ? 11.020 -3.932 -19.071 1.00 82.19 86 HIS A O 1
ATOM 639 N N . TYR A 1 87 ? 12.874 -4.968 -18.348 1.00 79.88 87 TYR A N 1
ATOM 640 C CA . TYR A 1 87 ? 12.191 -5.988 -17.544 1.00 79.88 87 TYR A CA 1
ATOM 641 C C . TYR A 1 87 ? 11.290 -5.432 -16.416 1.00 79.88 87 TYR A C 1
ATOM 643 O O . TYR A 1 87 ? 10.488 -6.168 -15.839 1.00 79.88 87 TYR A O 1
ATOM 651 N N . PHE A 1 88 ? 11.376 -4.138 -16.074 1.00 83.25 88 PHE A N 1
ATOM 652 C CA . PHE A 1 88 ? 10.452 -3.486 -15.131 1.00 83.25 88 PHE A CA 1
ATOM 653 C C . PHE A 1 88 ? 9.231 -2.839 -15.797 1.00 83.25 88 PHE A C 1
ATOM 655 O O . PHE A 1 88 ? 8.302 -2.426 -15.105 1.00 83.25 88 PHE A O 1
ATOM 662 N N . VAL A 1 89 ? 9.206 -2.730 -17.122 1.00 75.94 89 VAL A N 1
ATOM 663 C CA . VAL A 1 89 ? 8.111 -2.093 -17.876 1.00 75.94 89 VAL A CA 1
ATOM 664 C C . VAL A 1 89 ? 7.563 -2.939 -19.004 1.00 75.94 89 VAL A C 1
ATOM 666 O O . VAL A 1 89 ? 6.650 -2.501 -19.710 1.00 75.94 89 VAL A O 1
ATOM 669 N N . GLU A 1 90 ? 8.044 -4.171 -19.120 1.00 67.62 90 GLU A N 1
ATOM 670 C CA . GLU A 1 90 ? 7.432 -5.179 -19.960 1.00 67.62 90 GLU A CA 1
ATOM 671 C C . GLU A 1 90 ? 5.945 -5.322 -19.646 1.00 67.62 90 GLU A C 1
ATOM 673 O O . GLU A 1 90 ? 5.518 -5.666 -18.540 1.00 67.62 90 GLU A O 1
ATOM 678 N N . LYS A 1 91 ? 5.142 -5.067 -20.674 1.00 66.12 91 LYS A N 1
ATOM 679 C CA . LYS A 1 91 ? 3.727 -5.398 -20.686 1.00 66.12 91 LYS A CA 1
ATOM 680 C C . LYS A 1 91 ? 3.547 -6.617 -21.572 1.00 66.12 91 LYS A C 1
ATOM 682 O O . LYS A 1 91 ? 4.011 -6.580 -22.715 1.00 66.12 91 LYS A O 1
ATOM 687 N N . PRO A 1 92 ? 2.784 -7.633 -21.137 1.00 61.00 92 PRO A N 1
ATOM 688 C CA . PRO A 1 92 ? 2.193 -8.571 -22.075 1.00 61.00 92 PRO A CA 1
ATOM 689 C C . PRO A 1 92 ? 1.515 -7.755 -23.174 1.00 61.00 92 PRO A C 1
ATOM 691 O O . PRO A 1 92 ? 0.752 -6.827 -22.876 1.00 61.00 92 PRO A O 1
ATOM 694 N N . ARG A 1 93 ? 1.820 -8.042 -24.443 1.00 65.50 93 ARG A N 1
ATOM 695 C CA . ARG A 1 93 ? 1.198 -7.324 -25.562 1.00 65.50 93 ARG A CA 1
ATOM 696 C C . ARG A 1 93 ? -0.298 -7.612 -25.491 1.00 65.50 93 ARG A C 1
ATOM 698 O O . ARG A 1 93 ? -0.725 -8.680 -25.903 1.00 65.50 93 ARG A O 1
ATOM 705 N N . ALA A 1 94 ? -1.098 -6.695 -24.945 1.00 62.16 94 ALA A N 1
ATOM 706 C CA . ALA A 1 94 ? -2.526 -6.942 -24.729 1.00 62.16 94 ALA A CA 1
ATOM 707 C C . ALA A 1 94 ? -3.232 -7.315 -26.044 1.00 62.16 94 ALA A C 1
ATOM 709 O O . ALA A 1 94 ? -4.070 -8.207 -26.063 1.00 62.16 94 ALA A O 1
ATOM 710 N N . GLY A 1 95 ? -2.807 -6.714 -27.162 1.00 69.50 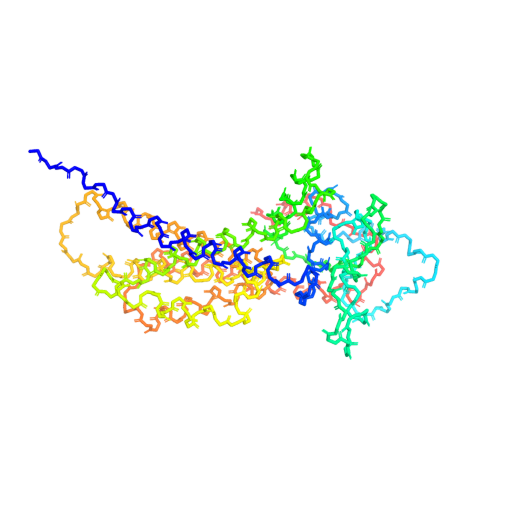95 GLY A N 1
ATOM 711 C CA . GLY A 1 95 ? -3.280 -7.068 -28.502 1.00 69.50 95 GLY A CA 1
ATOM 712 C C . GLY A 1 95 ? -2.827 -8.442 -29.016 1.00 69.50 95 GLY A C 1
ATOM 713 O O . GLY A 1 95 ? -3.420 -8.946 -29.956 1.00 69.50 95 GLY A O 1
ATOM 714 N N . CYS A 1 96 ? -1.807 -9.068 -28.422 1.00 74.31 96 CYS A N 1
ATOM 715 C CA . CYS A 1 96 ? -1.281 -10.352 -28.888 1.00 74.31 96 CYS A CA 1
ATOM 716 C C . CYS A 1 96 ? -2.263 -11.508 -28.676 1.00 74.31 96 CYS A C 1
ATOM 718 O O . CYS A 1 96 ? -2.336 -12.364 -29.554 1.00 74.31 96 CYS A O 1
ATOM 720 N N . TYR A 1 97 ? -3.004 -11.515 -27.562 1.00 75.12 97 TYR A N 1
ATOM 721 C CA . TYR A 1 97 ? -4.040 -12.512 -27.244 1.00 75.12 97 TYR A CA 1
ATOM 722 C C . TYR A 1 97 ? -5.458 -11.915 -27.234 1.00 75.12 97 TYR A C 1
ATOM 724 O O . TYR A 1 97 ? -6.432 -12.606 -26.930 1.00 75.12 97 TYR A O 1
ATOM 732 N N . ALA A 1 98 ? -5.605 -10.620 -27.538 1.00 79.00 98 ALA A N 1
ATOM 733 C CA . ALA A 1 98 ? -6.917 -9.996 -27.633 1.00 79.00 98 ALA A CA 1
ATOM 734 C C . ALA A 1 98 ? -7.747 -10.692 -28.718 1.00 79.00 98 ALA A C 1
ATOM 736 O O . ALA A 1 98 ? -7.304 -10.823 -29.855 1.00 79.00 98 ALA A O 1
ATOM 737 N N . PHE A 1 99 ? -8.965 -11.097 -28.354 1.00 84.19 99 PHE A N 1
ATOM 738 C CA . PHE A 1 99 ? -9.920 -11.781 -29.235 1.00 84.19 99 PHE A CA 1
ATOM 739 C C . PHE A 1 99 ? -9.480 -13.167 -29.742 1.00 84.19 99 PHE A C 1
ATOM 741 O O . PHE A 1 99 ? -10.165 -13.733 -30.591 1.00 84.19 99 PHE A O 1
ATOM 748 N N . ASP A 1 100 ? -8.413 -13.747 -29.183 1.00 84.00 100 ASP A N 1
ATOM 749 C CA . ASP A 1 100 ? -7.976 -15.113 -29.478 1.00 84.00 100 ASP A CA 1
ATOM 750 C C . ASP A 1 100 ? -7.902 -15.947 -28.184 1.00 84.00 100 ASP A C 1
ATOM 752 O O . ASP A 1 100 ? -6.885 -15.936 -27.486 1.00 84.00 100 ASP A O 1
ATOM 756 N N . PRO A 1 101 ? -8.976 -16.680 -27.833 1.00 78.81 101 PRO A N 1
ATOM 757 C CA . PRO A 1 101 ? -9.021 -17.477 -26.610 1.00 78.81 101 PRO A CA 1
ATOM 758 C C . PRO A 1 101 ? -8.118 -18.717 -26.664 1.00 78.81 101 PRO A C 1
ATOM 760 O O . PRO A 1 101 ? -7.945 -19.377 -25.641 1.00 78.81 101 PRO A O 1
ATOM 763 N N . THR A 1 102 ? -7.574 -19.063 -27.835 1.00 86.75 102 THR A N 1
ATOM 764 C CA . THR A 1 102 ? -6.705 -20.235 -28.004 1.00 86.75 102 THR A CA 1
ATOM 765 C C . THR A 1 102 ? -5.232 -19.911 -27.812 1.00 86.75 102 THR A C 1
ATOM 767 O O . THR A 1 102 ? -4.434 -20.825 -27.605 1.00 86.75 102 THR A O 1
ATOM 770 N N . LYS A 1 103 ? -4.868 -18.625 -27.820 1.00 81.38 103 LYS A N 1
ATOM 771 C CA . LYS A 1 103 ? -3.484 -18.196 -27.681 1.00 81.38 103 LYS A CA 1
ATOM 772 C C . LYS A 1 103 ? -3.057 -18.152 -26.213 1.00 81.38 103 LYS A C 1
ATOM 774 O O . LYS A 1 103 ? -3.600 -17.358 -25.437 1.00 81.38 103 LYS A O 1
ATOM 779 N N . PRO A 1 104 ? -2.077 -18.968 -25.795 1.00 75.44 104 PRO A N 1
ATOM 780 C CA . PRO A 1 104 ? -1.604 -18.941 -24.423 1.00 75.44 104 PRO A CA 1
ATOM 781 C C . PRO A 1 104 ? -0.906 -17.607 -24.133 1.00 75.44 104 PRO A C 1
ATOM 783 O O . PRO A 1 104 ? -0.071 -17.138 -24.904 1.00 75.44 104 PRO A O 1
ATOM 786 N N . ALA A 1 105 ? -1.201 -17.010 -22.975 1.00 67.44 105 ALA A N 1
ATOM 787 C CA . ALA A 1 105 ? -0.630 -15.721 -22.565 1.00 67.44 105 ALA A CA 1
ATOM 788 C C . ALA A 1 105 ? 0.912 -15.716 -22.528 1.00 67.44 105 ALA A C 1
ATOM 790 O O . ALA A 1 105 ? 1.528 -14.657 -22.634 1.00 67.44 105 ALA A O 1
ATOM 791 N N . GLN A 1 106 ? 1.524 -16.897 -22.409 1.00 69.94 106 GLN A N 1
ATOM 792 C CA . GLN A 1 106 ? 2.969 -17.091 -22.367 1.00 69.94 106 GLN A CA 1
ATOM 793 C C . GLN A 1 106 ? 3.659 -16.763 -23.701 1.00 69.94 106 GLN A C 1
ATOM 795 O O . GLN A 1 106 ? 4.749 -16.208 -23.689 1.00 69.94 106 GLN A O 1
ATOM 800 N N . GLU A 1 107 ? 3.005 -17.007 -24.841 1.00 73.69 107 GLU A N 1
ATOM 801 C CA . GLU A 1 107 ? 3.514 -16.618 -26.172 1.00 73.69 107 GLU A CA 1
ATOM 802 C C . GLU A 1 107 ? 3.432 -15.104 -26.423 1.00 73.69 107 GLU A C 1
ATOM 804 O O . GLU A 1 107 ? 4.000 -14.582 -27.380 1.00 73.69 107 GLU A O 1
ATOM 809 N N . CYS A 1 108 ? 2.705 -14.388 -25.566 1.00 72.12 108 CYS A N 1
ATOM 810 C CA . CYS A 1 108 ? 2.549 -12.940 -25.620 1.00 72.12 108 CYS A CA 1
ATOM 811 C C . CYS A 1 108 ? 3.428 -12.204 -24.606 1.00 72.12 108 CYS A C 1
ATOM 813 O O . CYS A 1 108 ? 3.302 -10.977 -24.472 1.00 72.12 108 CYS A O 1
ATOM 815 N N . LEU A 1 109 ? 4.287 -12.943 -23.896 1.00 69.19 109 LEU A N 1
ATOM 816 C CA . LEU A 1 109 ? 5.329 -12.366 -23.067 1.00 69.19 109 LEU A CA 1
ATOM 817 C C . LEU A 1 109 ? 6.420 -11.794 -23.983 1.00 69.19 109 LEU A C 1
ATOM 819 O O . LEU A 1 109 ? 6.870 -12.486 -24.899 1.00 69.19 109 LEU A O 1
ATOM 823 N N . PRO A 1 110 ? 6.796 -10.522 -23.802 1.00 66.50 110 PRO A N 1
ATOM 824 C CA . PRO A 1 110 ? 7.956 -9.968 -24.479 1.00 66.50 110 PRO A CA 1
ATOM 825 C C . PRO A 1 110 ? 9.256 -10.693 -24.075 1.00 66.50 110 PRO A C 1
ATOM 827 O O . PRO A 1 110 ? 9.291 -11.502 -23.144 1.00 66.50 110 PRO A O 1
ATOM 830 N N . GLU A 1 111 ? 10.299 -10.490 -24.880 1.00 69.00 111 GLU A N 1
ATOM 831 C CA . GLU A 1 111 ? 11.629 -11.012 -24.584 1.00 69.00 111 GLU A CA 1
ATOM 832 C C . GLU A 1 111 ? 12.254 -10.154 -23.480 1.00 69.00 111 GLU A C 1
ATOM 834 O O . GLU A 1 111 ? 12.352 -8.930 -23.617 1.00 69.00 111 GLU A O 1
ATOM 839 N N . ILE A 1 112 ? 12.672 -10.809 -22.393 1.00 67.81 112 ILE A N 1
ATOM 840 C CA . ILE A 1 112 ? 13.310 -10.148 -21.255 1.00 67.81 112 ILE A CA 1
ATOM 841 C C . ILE A 1 112 ? 14.680 -9.654 -21.717 1.00 67.81 112 ILE A C 1
ATOM 843 O O . ILE A 1 112 ? 15.617 -10.437 -21.869 1.00 67.81 112 ILE A O 1
ATOM 847 N N . THR A 1 113 ? 14.798 -8.347 -21.927 1.00 73.31 113 THR A N 1
ATOM 848 C CA . THR A 1 113 ? 16.071 -7.688 -22.224 1.00 73.31 113 THR A CA 1
ATOM 849 C C . THR A 1 113 ? 16.553 -6.897 -21.013 1.00 73.31 113 THR A C 1
ATOM 851 O O . THR A 1 113 ? 15.765 -6.387 -20.210 1.00 73.31 113 THR A O 1
ATOM 854 N N . THR A 1 114 ? 17.872 -6.801 -20.864 1.00 74.62 114 THR A N 1
ATOM 855 C CA . THR A 1 114 ? 18.522 -5.982 -19.830 1.00 74.62 114 THR A CA 1
ATOM 856 C C . THR A 1 114 ? 18.692 -4.524 -20.253 1.00 74.62 114 THR A C 1
ATOM 858 O O . THR A 1 114 ? 19.132 -3.704 -19.448 1.00 74.62 114 THR A O 1
ATOM 861 N N . ASP A 1 115 ? 18.318 -4.191 -21.490 1.00 83.25 115 ASP A N 1
ATOM 862 C CA . ASP A 1 115 ? 18.421 -2.846 -22.040 1.00 83.25 115 ASP A CA 1
ATOM 863 C C . ASP A 1 115 ? 17.577 -1.848 -21.239 1.00 83.25 115 ASP A C 1
ATOM 865 O O . ASP A 1 115 ? 16.499 -2.168 -20.730 1.00 83.25 115 ASP A O 1
ATOM 869 N N . GLU A 1 116 ? 18.054 -0.609 -21.133 1.00 83.75 116 GLU A N 1
ATOM 870 C CA . GLU A 1 116 ? 17.236 0.468 -20.586 1.00 83.75 116 GLU A CA 1
ATOM 871 C C . GLU A 1 116 ? 16.276 0.998 -21.653 1.00 83.75 116 GLU A C 1
ATOM 873 O O . GLU A 1 116 ? 16.632 1.186 -22.817 1.00 83.75 116 GLU A O 1
ATOM 878 N N . VAL A 1 117 ? 15.047 1.288 -21.239 1.00 82.69 117 VAL A N 1
ATOM 879 C CA . VAL A 1 117 ? 14.047 1.950 -22.071 1.00 82.69 117 VAL A CA 1
ATOM 880 C C . VAL A 1 117 ? 13.592 3.246 -21.430 1.00 82.69 117 VAL A C 1
ATOM 882 O O . VAL A 1 117 ? 13.480 3.374 -20.207 1.00 82.69 117 VAL A O 1
ATOM 885 N N . THR A 1 118 ? 13.300 4.222 -22.281 1.00 80.12 118 THR A N 1
ATOM 886 C CA . THR A 1 118 ? 12.787 5.520 -21.855 1.00 80.12 118 THR A CA 1
ATOM 887 C C . THR A 1 118 ? 11.288 5.431 -21.606 1.00 80.12 118 THR A C 1
ATOM 889 O O . THR A 1 118 ? 10.508 5.133 -22.512 1.00 80.12 118 THR A O 1
ATOM 892 N N . VAL A 1 119 ? 10.869 5.729 -20.378 1.00 76.25 119 VAL A N 1
ATOM 893 C CA . VAL A 1 119 ? 9.469 5.647 -19.949 1.00 76.25 119 VAL A CA 1
ATOM 894 C C . VAL A 1 119 ? 9.014 6.983 -19.383 1.00 76.25 119 VAL A C 1
ATOM 896 O O . VAL A 1 119 ? 9.772 7.695 -18.722 1.00 76.25 119 VAL A O 1
ATOM 899 N N . LYS A 1 120 ? 7.745 7.319 -19.631 1.00 73.50 120 LYS A N 1
ATOM 900 C CA . LYS A 1 120 ? 7.077 8.464 -19.006 1.00 73.50 120 LYS A CA 1
ATOM 901 C C . LYS A 1 120 ? 6.757 8.137 -17.544 1.00 73.50 120 LYS A C 1
ATOM 903 O O . LYS A 1 120 ? 5.915 7.284 -17.266 1.00 73.50 120 LYS A O 1
ATOM 908 N N . GLY A 1 121 ? 7.411 8.832 -16.618 1.00 66.31 121 GLY A N 1
ATOM 909 C CA . GLY A 1 121 ? 7.079 8.831 -15.197 1.00 66.31 121 GLY A CA 1
ATOM 910 C C . GLY A 1 121 ? 6.349 10.116 -14.816 1.00 66.31 121 GLY A C 1
ATOM 911 O O . GLY A 1 121 ? 6.803 11.213 -15.138 1.00 66.31 121 GLY A O 1
ATOM 912 N N . PHE A 1 122 ? 5.224 10.007 -14.109 1.00 68.44 122 PHE A N 1
ATOM 913 C CA . PHE A 1 122 ? 4.542 11.189 -13.583 1.00 68.44 122 PHE A CA 1
ATOM 914 C C . PHE A 1 122 ? 5.246 11.701 -12.335 1.00 68.44 122 PHE A C 1
ATOM 916 O O . PHE A 1 122 ? 5.405 10.976 -11.340 1.00 68.44 122 PHE A O 1
ATOM 923 N N . GLN A 1 123 ? 5.614 12.978 -12.355 1.00 63.75 123 GLN A N 1
ATOM 924 C CA . GLN A 1 123 ? 6.131 13.630 -11.170 1.00 63.75 123 GLN A CA 1
ATOM 925 C C . GLN A 1 123 ? 4.986 14.223 -10.354 1.00 63.75 123 GLN A C 1
ATOM 927 O O . GLN A 1 123 ? 3.956 14.652 -10.859 1.00 63.75 123 GLN A O 1
ATOM 932 N N . SER A 1 124 ? 5.133 14.185 -9.037 1.00 63.62 124 SER A N 1
ATOM 933 C CA . SER A 1 124 ? 4.230 14.878 -8.126 1.00 63.62 124 SER A CA 1
ATOM 934 C C . SER A 1 124 ? 5.082 15.400 -6.998 1.00 63.62 124 SER A C 1
ATOM 936 O O . SER A 1 124 ? 5.924 14.660 -6.496 1.00 63.62 124 SER A O 1
ATOM 938 N N . TYR A 1 125 ? 4.805 16.624 -6.575 1.00 62.97 125 TYR A N 1
ATOM 939 C CA . TYR A 1 125 ? 5.440 17.271 -5.434 1.00 62.97 125 TYR A CA 1
ATOM 940 C C . TYR A 1 125 ? 5.159 16.550 -4.107 1.00 62.97 125 TYR A C 1
ATOM 942 O O . TYR A 1 125 ? 5.720 16.903 -3.085 1.00 62.97 125 TYR A O 1
ATOM 950 N N . PHE A 1 126 ? 4.294 15.538 -4.088 1.00 65.94 126 PHE A N 1
ATOM 951 C CA . PHE A 1 126 ? 3.875 14.860 -2.872 1.00 65.94 126 PHE A CA 1
ATOM 952 C C . PHE A 1 126 ? 4.947 13.938 -2.257 1.00 65.94 126 PHE A C 1
ATOM 954 O O . PHE A 1 126 ? 5.663 13.262 -2.996 1.00 65.94 126 PHE A O 1
ATOM 961 N N . VAL A 1 127 ? 4.987 13.851 -0.913 1.00 74.19 127 VAL A N 1
ATOM 962 C CA . VAL A 1 127 ? 5.894 12.964 -0.154 1.00 74.19 127 VAL A CA 1
ATOM 963 C C . VAL A 1 127 ? 5.770 11.530 -0.680 1.00 74.19 127 VAL A C 1
ATOM 965 O O . VAL A 1 127 ? 4.736 10.892 -0.469 1.00 74.19 127 VAL A O 1
ATOM 968 N N . PRO A 1 128 ? 6.799 10.991 -1.352 1.00 80.69 128 PRO A N 1
ATOM 969 C CA . PRO A 1 128 ? 6.650 9.788 -2.158 1.00 80.69 128 PRO A CA 1
ATOM 970 C C . PRO A 1 128 ? 6.858 8.516 -1.325 1.00 80.69 128 PRO A C 1
ATOM 972 O O . PRO A 1 128 ? 7.621 7.636 -1.713 1.00 80.69 128 PRO A O 1
ATOM 975 N N . GLY A 1 129 ? 6.193 8.397 -0.170 1.00 86.75 129 GLY A N 1
ATOM 976 C CA . GLY A 1 129 ? 6.421 7.294 0.773 1.00 86.75 129 GLY A CA 1
ATOM 977 C C . GLY A 1 129 ? 6.182 5.922 0.146 1.00 86.75 129 GLY A C 1
ATOM 978 O O . GLY A 1 129 ? 7.006 5.021 0.301 1.00 86.75 129 GLY A O 1
ATOM 979 N N . TYR A 1 130 ? 5.115 5.787 -0.645 1.00 90.25 130 TYR A N 1
ATOM 980 C CA . TYR A 1 130 ? 4.885 4.558 -1.405 1.00 90.25 130 TYR A CA 1
ATOM 981 C C . TYR A 1 130 ? 5.960 4.302 -2.467 1.00 90.25 130 TYR A C 1
ATOM 983 O O . TYR A 1 130 ? 6.423 3.174 -2.617 1.00 90.25 130 TYR A O 1
ATOM 991 N N . ALA A 1 131 ? 6.367 5.337 -3.204 1.00 90.50 131 ALA A N 1
ATOM 992 C CA . ALA A 1 131 ? 7.350 5.183 -4.272 1.00 90.50 131 ALA A CA 1
ATOM 993 C C . ALA A 1 131 ? 8.732 4.814 -3.707 1.00 90.50 131 ALA A C 1
ATOM 995 O O . ALA A 1 131 ? 9.422 3.994 -4.298 1.00 90.50 131 ALA A O 1
ATOM 996 N N . LEU A 1 132 ? 9.098 5.331 -2.527 1.00 92.25 132 LEU A N 1
ATOM 997 C CA . LEU A 1 132 ? 10.295 4.908 -1.797 1.00 92.25 132 LEU A CA 1
ATOM 998 C C . LEU A 1 132 ? 10.210 3.437 -1.386 1.00 92.25 132 LEU A C 1
ATOM 1000 O O . LEU A 1 132 ? 11.169 2.694 -1.583 1.00 92.25 132 LEU A O 1
ATOM 1004 N N . PHE A 1 133 ? 9.069 2.998 -0.849 1.00 94.00 133 PHE A N 1
ATOM 1005 C CA . PHE A 1 133 ? 8.858 1.598 -0.481 1.00 94.00 133 PHE A CA 1
ATOM 1006 C C . PHE A 1 133 ? 8.957 0.666 -1.698 1.00 94.00 133 PHE A C 1
ATOM 1008 O O . PHE A 1 133 ? 9.783 -0.245 -1.708 1.00 94.00 133 PHE A O 1
ATOM 1015 N N . ALA A 1 134 ? 8.153 0.911 -2.734 1.00 94.19 134 ALA A N 1
ATOM 1016 C CA . ALA A 1 134 ? 8.131 0.087 -3.939 1.00 94.19 134 ALA A CA 1
ATOM 1017 C C . ALA A 1 134 ? 9.475 0.135 -4.681 1.00 94.19 134 ALA A C 1
ATOM 1019 O O . ALA A 1 134 ? 9.982 -0.901 -5.102 1.00 94.19 134 ALA A O 1
ATOM 1020 N N . GLY A 1 135 ? 10.091 1.314 -4.774 1.00 93.31 135 GLY A N 1
ATOM 1021 C CA . GLY A 1 135 ? 11.396 1.512 -5.393 1.00 93.31 135 GLY A CA 1
ATOM 1022 C C . GLY A 1 135 ? 12.481 0.726 -4.675 1.00 93.31 135 GLY A C 1
ATOM 1023 O O . GLY A 1 135 ? 13.265 0.034 -5.315 1.00 93.31 135 GLY A O 1
ATOM 1024 N N . SER A 1 136 ? 12.481 0.748 -3.339 1.00 94.88 136 SER A N 1
ATOM 1025 C CA . SER A 1 136 ? 13.453 -0.007 -2.539 1.00 94.88 136 SER A CA 1
ATOM 1026 C C . SER A 1 136 ? 13.341 -1.511 -2.779 1.00 94.88 136 SER A C 1
ATOM 1028 O O . SER A 1 136 ? 14.360 -2.195 -2.835 1.00 94.88 136 SER A O 1
ATOM 1030 N N . LEU A 1 137 ? 12.122 -2.032 -2.961 1.00 95.06 137 LEU A N 1
ATOM 1031 C CA . LEU A 1 137 ? 11.912 -3.433 -3.330 1.00 95.06 137 LEU A CA 1
ATOM 1032 C C . LEU A 1 137 ? 12.438 -3.735 -4.739 1.00 95.06 137 LEU A C 1
ATOM 1034 O O . LEU A 1 137 ? 13.160 -4.713 -4.908 1.00 95.06 137 LEU A O 1
ATOM 1038 N N . LEU A 1 138 ? 12.153 -2.875 -5.721 1.00 93.31 138 LEU A N 1
ATOM 1039 C CA . LEU A 1 138 ? 12.671 -3.026 -7.086 1.00 93.31 138 LEU A CA 1
ATOM 1040 C C . LEU A 1 138 ? 14.207 -3.022 -7.095 1.00 93.31 138 LEU A C 1
ATOM 1042 O O . LEU A 1 138 ? 14.828 -3.943 -7.627 1.00 93.31 138 LEU A O 1
ATOM 1046 N N . ARG A 1 139 ? 14.829 -2.056 -6.412 1.00 93.19 139 ARG A N 1
ATOM 1047 C CA . ARG A 1 139 ? 16.288 -1.965 -6.277 1.00 93.19 139 ARG A CA 1
ATOM 1048 C C . ARG A 1 139 ? 16.877 -3.179 -5.565 1.00 93.19 139 ARG A C 1
ATOM 1050 O O . ARG A 1 139 ? 17.948 -3.648 -5.935 1.00 93.19 139 ARG A O 1
ATOM 1057 N N . LEU A 1 140 ? 16.182 -3.721 -4.565 1.00 93.94 140 LEU A N 1
ATOM 1058 C CA . LEU A 1 140 ? 16.600 -4.955 -3.907 1.00 93.94 140 LEU A CA 1
ATOM 1059 C C . LEU A 1 140 ? 16.585 -6.138 -4.883 1.00 93.94 140 LEU A C 1
ATOM 1061 O O . LEU A 1 140 ? 17.533 -6.921 -4.885 1.00 93.94 140 LEU A O 1
ATOM 1065 N N . THR A 1 141 ? 15.554 -6.267 -5.727 1.00 92.38 141 THR A N 1
ATOM 1066 C CA . THR A 1 141 ? 15.515 -7.338 -6.740 1.00 92.38 141 THR A CA 1
ATOM 1067 C C . THR A 1 141 ? 16.642 -7.213 -7.762 1.00 92.38 141 THR A C 1
ATOM 1069 O O . THR A 1 141 ? 17.222 -8.223 -8.145 1.00 92.38 141 THR A O 1
ATOM 1072 N N . GLU A 1 142 ? 17.015 -5.991 -8.138 1.00 90.31 142 GLU A N 1
ATOM 1073 C CA . GLU A 1 142 ? 18.141 -5.720 -9.036 1.00 90.31 142 GLU A CA 1
ATOM 1074 C C . GLU A 1 142 ? 19.481 -6.115 -8.401 1.00 90.31 142 GLU A C 1
ATOM 1076 O O . GLU A 1 142 ? 20.212 -6.931 -8.952 1.00 90.31 142 GLU A O 1
ATOM 1081 N N . VAL A 1 143 ? 19.773 -5.624 -7.191 1.00 91.25 143 VAL A N 1
ATOM 1082 C CA . VAL A 1 143 ? 21.045 -5.899 -6.492 1.00 91.25 143 VAL A CA 1
ATOM 1083 C C . VAL A 1 143 ? 21.215 -7.386 -6.150 1.00 91.25 143 VAL A C 1
ATOM 1085 O O . VAL A 1 143 ? 22.337 -7.871 -6.032 1.00 91.25 143 VAL A O 1
ATOM 1088 N N . THR A 1 144 ? 20.115 -8.125 -5.996 1.00 92.12 144 THR A N 1
ATOM 1089 C CA . THR A 1 144 ? 20.134 -9.572 -5.716 1.00 92.12 144 THR A CA 1
ATOM 1090 C C . THR A 1 144 ? 20.123 -10.447 -6.972 1.00 92.12 144 THR A C 1
ATOM 1092 O O . THR A 1 144 ? 20.145 -11.669 -6.843 1.00 92.12 144 THR A O 1
ATOM 1095 N N . GLY A 1 145 ? 20.071 -9.859 -8.175 1.00 88.44 145 GLY A N 1
ATOM 1096 C CA . GLY A 1 145 ? 19.965 -10.595 -9.442 1.00 88.44 145 GLY A CA 1
ATOM 1097 C C . GLY A 1 145 ? 18.599 -11.255 -9.680 1.00 88.44 145 GLY A C 1
ATOM 1098 O O . GLY A 1 145 ? 18.419 -11.981 -10.651 1.00 88.44 145 GLY A O 1
ATOM 1099 N N . LEU A 1 146 ? 17.610 -11.006 -8.816 1.00 88.62 146 LEU A N 1
ATOM 1100 C CA . LEU A 1 146 ? 16.241 -11.517 -8.963 1.00 88.62 146 LEU A CA 1
ATOM 1101 C C . LEU A 1 146 ? 15.418 -10.727 -9.989 1.00 88.62 146 LEU A C 1
ATOM 1103 O O . LEU A 1 146 ? 14.334 -11.161 -10.379 1.00 88.62 146 LEU A O 1
ATOM 1107 N N . ALA A 1 147 ? 15.917 -9.565 -10.406 1.00 84.94 147 ALA A N 1
ATOM 1108 C CA . ALA A 1 147 ? 15.277 -8.691 -11.372 1.00 84.94 147 ALA A CA 1
ATOM 1109 C C . ALA A 1 147 ? 14.987 -9.388 -12.711 1.00 84.94 147 ALA A C 1
ATOM 1111 O O . ALA A 1 147 ? 13.845 -9.362 -13.167 1.00 84.94 147 ALA A O 1
ATOM 1112 N N . GLU A 1 148 ? 15.975 -10.091 -13.266 1.00 77.62 148 GLU A N 1
ATOM 1113 C CA . GLU A 1 148 ? 15.890 -10.774 -14.568 1.00 77.62 148 GLU A CA 1
ATOM 1114 C C . GLU A 1 148 ? 14.942 -11.984 -14.556 1.00 77.62 148 GLU A C 1
ATOM 1116 O O . GLU A 1 148 ? 14.385 -12.359 -15.581 1.00 77.62 148 GLU A O 1
ATOM 1121 N N . ILE A 1 149 ? 14.715 -12.584 -13.383 1.00 80.69 149 ILE A N 1
ATOM 1122 C CA . ILE A 1 149 ? 13.866 -13.777 -13.215 1.00 80.69 149 ILE A CA 1
ATOM 1123 C C . ILE A 1 149 ? 12.384 -13.387 -13.043 1.00 80.69 149 ILE A C 1
ATOM 1125 O O . ILE A 1 149 ? 11.486 -14.218 -13.174 1.00 80.69 149 ILE A O 1
ATOM 1129 N N . GLY A 1 150 ? 12.110 -12.116 -12.736 1.00 82.75 150 GLY A N 1
ATOM 1130 C CA . GLY A 1 150 ? 10.758 -11.611 -12.500 1.00 82.75 150 GLY A CA 1
ATOM 1131 C C . GLY A 1 150 ? 10.686 -10.576 -11.383 1.00 82.75 150 GLY A C 1
ATOM 1132 O O . GLY A 1 150 ? 9.791 -10.651 -10.538 1.00 82.75 150 GLY A O 1
ATOM 1133 N N . GLY A 1 151 ? 11.607 -9.608 -11.355 1.00 86.06 151 GLY A N 1
ATOM 1134 C CA . GLY A 1 151 ? 11.710 -8.604 -10.287 1.00 86.06 151 GLY A CA 1
ATOM 1135 C C . GLY A 1 151 ? 10.413 -7.843 -10.030 1.00 86.06 151 GLY A C 1
ATOM 1136 O O . GLY A 1 151 ? 10.037 -7.615 -8.876 1.00 86.06 151 GLY A O 1
ATOM 1137 N N . LEU A 1 152 ? 9.675 -7.513 -11.093 1.00 88.38 152 LEU A N 1
ATOM 1138 C CA . LEU A 1 152 ? 8.373 -6.861 -10.982 1.00 88.38 152 LEU A CA 1
ATOM 1139 C C . LEU A 1 152 ? 7.325 -7.783 -10.339 1.00 88.38 152 LEU A C 1
ATOM 1141 O O . LEU A 1 152 ? 6.629 -7.369 -9.413 1.00 88.38 152 LEU A O 1
ATOM 1145 N N . THR A 1 153 ? 7.252 -9.050 -10.750 1.00 90.44 153 THR A N 1
ATOM 1146 C CA . THR A 1 153 ? 6.353 -10.054 -10.153 1.00 90.44 153 THR A CA 1
ATOM 1147 C C . THR A 1 153 ? 6.669 -10.290 -8.677 1.00 90.44 153 THR A C 1
ATOM 1149 O O . THR A 1 153 ? 5.763 -10.314 -7.844 1.00 90.44 153 THR A O 1
ATOM 1152 N N . ILE A 1 154 ? 7.953 -10.407 -8.328 1.00 92.19 154 ILE A N 1
ATOM 1153 C CA . ILE A 1 154 ? 8.412 -10.577 -6.943 1.00 92.19 154 ILE A CA 1
ATOM 1154 C C . ILE A 1 154 ? 8.036 -9.350 -6.111 1.00 92.19 154 ILE A C 1
ATOM 1156 O O . ILE A 1 154 ? 7.473 -9.481 -5.023 1.00 92.19 154 ILE A O 1
ATOM 1160 N N . THR A 1 155 ? 8.283 -8.151 -6.637 1.00 93.31 155 THR A N 1
ATOM 1161 C CA . THR A 1 155 ? 7.950 -6.898 -5.953 1.00 93.31 155 THR A CA 1
ATOM 1162 C C . THR A 1 155 ? 6.443 -6.757 -5.749 1.00 93.31 155 THR A C 1
ATOM 1164 O O . THR A 1 155 ? 6.002 -6.416 -4.648 1.00 93.31 155 THR A O 1
ATOM 1167 N N . ARG A 1 156 ? 5.634 -7.084 -6.766 1.00 93.56 156 ARG A N 1
ATOM 1168 C CA . ARG A 1 156 ? 4.172 -7.138 -6.656 1.00 93.56 156 ARG A CA 1
ATOM 1169 C C . ARG A 1 156 ? 3.735 -8.134 -5.584 1.00 93.56 156 ARG A C 1
ATOM 1171 O O . ARG A 1 156 ? 2.933 -7.767 -4.733 1.00 93.56 156 ARG A O 1
ATOM 1178 N N . ALA A 1 157 ? 4.305 -9.339 -5.546 1.00 95.31 157 ALA A N 1
ATOM 1179 C CA . ALA A 1 157 ? 3.982 -10.349 -4.538 1.00 95.31 157 ALA A CA 1
ATOM 1180 C C . ALA A 1 157 ? 4.327 -9.889 -3.108 1.00 95.31 157 ALA A C 1
ATOM 1182 O O . ALA A 1 157 ? 3.518 -10.055 -2.192 1.00 95.31 157 ALA A O 1
ATOM 1183 N N . ILE A 1 158 ? 5.490 -9.260 -2.906 1.00 96.06 158 ILE A N 1
ATOM 1184 C CA . ILE A 1 158 ? 5.896 -8.711 -1.601 1.00 96.06 158 ILE A CA 1
ATOM 1185 C C . ILE A 1 158 ? 4.965 -7.565 -1.183 1.00 96.06 158 ILE A C 1
ATOM 1187 O O . ILE A 1 158 ? 4.476 -7.551 -0.050 1.00 96.06 158 ILE A O 1
ATOM 1191 N N . SER A 1 159 ? 4.678 -6.631 -2.094 1.00 94.94 159 SER A N 1
ATOM 1192 C CA . SER A 1 159 ? 3.740 -5.522 -1.869 1.00 94.94 159 SER A CA 1
ATOM 1193 C C . SER A 1 159 ? 2.338 -6.041 -1.524 1.00 94.94 159 SER A C 1
ATOM 1195 O O . SER A 1 159 ? 1.732 -5.606 -0.542 1.00 94.94 159 SER A O 1
ATOM 1197 N N . ALA A 1 160 ? 1.849 -7.033 -2.271 1.00 96.31 160 ALA A N 1
ATOM 1198 C CA . ALA A 1 160 ? 0.563 -7.687 -2.062 1.00 96.31 160 ALA A CA 1
ATOM 1199 C C . ALA A 1 160 ? 0.474 -8.343 -0.681 1.00 96.31 160 ALA A C 1
ATOM 1201 O O . ALA A 1 160 ? -0.495 -8.143 0.056 1.00 96.31 160 ALA A O 1
ATOM 1202 N N . PHE A 1 161 ? 1.516 -9.081 -0.295 1.00 97.62 161 PHE A N 1
ATOM 1203 C CA . PHE A 1 161 ? 1.600 -9.706 1.016 1.00 97.62 161 PHE A CA 1
ATOM 1204 C C . PHE A 1 161 ? 1.593 -8.671 2.141 1.00 97.62 161 PHE A C 1
ATOM 1206 O O . PHE A 1 161 ? 0.813 -8.795 3.088 1.00 97.62 161 PHE A O 1
ATOM 1213 N N . PHE A 1 162 ? 2.426 -7.635 2.025 1.00 96.88 162 PHE A N 1
ATOM 1214 C CA . PHE A 1 162 ? 2.534 -6.560 3.008 1.00 96.88 162 PHE A CA 1
ATOM 1215 C C . PHE A 1 162 ? 1.191 -5.849 3.212 1.00 96.88 162 PHE A C 1
ATOM 1217 O O . PHE A 1 162 ? 0.689 -5.773 4.338 1.00 96.88 162 PHE A O 1
ATOM 1224 N N . ASN A 1 163 ? 0.559 -5.412 2.121 1.00 96.50 163 ASN A N 1
ATOM 1225 C CA . ASN A 1 163 ? -0.754 -4.778 2.154 1.00 96.50 163 ASN A CA 1
ATOM 1226 C C . ASN A 1 163 ? -1.828 -5.716 2.731 1.00 96.50 163 ASN A C 1
ATOM 1228 O O . ASN A 1 163 ? -2.633 -5.296 3.563 1.00 96.50 163 ASN A O 1
ATOM 1232 N N . GLY A 1 164 ? -1.816 -7.001 2.365 1.00 95.75 164 GLY A N 1
ATOM 1233 C CA . GLY A 1 164 ? -2.764 -7.990 2.880 1.00 95.75 164 GLY A CA 1
ATOM 1234 C C . GLY A 1 164 ? -2.630 -8.252 4.376 1.00 95.75 164 GLY A C 1
ATOM 1235 O O . GLY A 1 164 ? -3.634 -8.308 5.090 1.00 95.75 164 GLY A O 1
ATOM 1236 N N . VAL A 1 165 ? -1.399 -8.338 4.882 1.00 96.12 165 VAL A N 1
ATOM 1237 C CA . VAL A 1 165 ? -1.134 -8.454 6.321 1.00 96.12 165 VAL A CA 1
ATOM 1238 C C . VAL A 1 165 ? -1.653 -7.221 7.060 1.00 96.12 165 VAL A C 1
ATOM 1240 O O . VAL A 1 165 ? -2.279 -7.359 8.113 1.00 96.12 165 VAL A O 1
ATOM 1243 N N . ILE A 1 166 ? -1.462 -6.022 6.509 1.00 96.38 166 ILE A N 1
ATOM 1244 C CA . ILE A 1 166 ? -1.970 -4.779 7.103 1.00 96.38 166 ILE A CA 1
ATOM 1245 C C . ILE A 1 166 ? -3.498 -4.757 7.140 1.00 96.38 166 ILE A C 1
ATOM 1247 O O . ILE A 1 166 ? -4.074 -4.483 8.195 1.00 96.38 166 ILE A O 1
ATOM 1251 N N . VAL A 1 167 ? -4.163 -5.115 6.040 1.00 94.94 167 VAL A N 1
ATOM 1252 C CA . VAL A 1 167 ? -5.630 -5.232 5.981 1.00 94.94 167 VAL A CA 1
ATOM 1253 C C . VAL A 1 167 ? -6.137 -6.264 6.990 1.00 94.94 167 VAL A C 1
ATOM 1255 O O . VAL A 1 167 ? -7.098 -6.017 7.722 1.00 94.94 167 VAL A O 1
ATOM 1258 N N . GLY A 1 168 ? -5.464 -7.409 7.107 1.00 93.25 168 GLY A N 1
ATOM 1259 C CA . GLY A 1 168 ? -5.804 -8.410 8.110 1.00 93.25 168 GLY A CA 1
ATOM 1260 C C . GLY A 1 168 ? -5.664 -7.891 9.539 1.00 93.25 168 GLY A C 1
ATOM 1261 O O . GLY A 1 168 ? -6.554 -8.108 10.363 1.00 93.25 168 GLY A O 1
ATOM 1262 N N . TRP A 1 169 ? -4.594 -7.153 9.840 1.00 93.56 169 TRP A N 1
ATOM 1263 C CA . TRP A 1 169 ? -4.414 -6.502 11.139 1.00 93.56 169 TRP A CA 1
ATOM 1264 C C . TRP A 1 169 ? -5.478 -5.442 11.420 1.00 93.56 169 TRP A C 1
ATOM 1266 O O . TRP A 1 169 ? -6.027 -5.416 12.525 1.00 93.56 169 TRP A O 1
ATOM 1276 N N . ALA A 1 170 ? -5.821 -4.620 10.428 1.00 93.75 170 ALA A N 1
ATOM 1277 C CA . ALA A 1 170 ? -6.896 -3.640 10.515 1.00 93.75 170 ALA A CA 1
ATOM 1278 C C . ALA A 1 170 ? -8.217 -4.294 10.944 1.00 93.75 170 ALA A C 1
ATOM 1280 O O . ALA A 1 170 ? -8.874 -3.834 11.881 1.00 93.75 170 ALA A O 1
ATOM 1281 N N . LEU A 1 171 ? -8.563 -5.426 10.325 1.00 91.50 171 LEU A N 1
ATOM 1282 C CA . LEU A 1 171 ? -9.758 -6.202 10.652 1.00 91.50 171 LEU A CA 1
ATOM 1283 C C . LEU A 1 171 ? -9.721 -6.798 12.059 1.00 91.50 171 LEU A C 1
ATOM 1285 O O . LEU A 1 171 ? -10.726 -6.751 12.773 1.00 91.50 171 LEU A O 1
ATOM 1289 N N . LEU A 1 172 ? -8.574 -7.327 12.491 1.00 90.00 172 LEU A N 1
ATOM 1290 C CA . LEU A 1 172 ? -8.421 -7.857 13.848 1.00 90.00 172 LEU A CA 1
ATOM 1291 C C . LEU A 1 172 ? -8.587 -6.772 14.920 1.00 90.00 172 LEU A C 1
ATOM 1293 O O . LEU A 1 172 ? -9.142 -7.055 15.984 1.00 90.00 172 LEU A O 1
ATOM 1297 N N . LEU A 1 173 ? -8.134 -5.545 14.647 1.00 90.06 173 LEU A N 1
ATOM 1298 C CA . LEU A 1 173 ? -8.333 -4.389 15.526 1.00 90.06 173 LEU A CA 1
ATOM 1299 C C . LEU A 1 173 ? -9.797 -3.916 15.506 1.00 90.06 173 LEU A C 1
ATOM 1301 O O . LEU A 1 173 ? -10.391 -3.642 16.556 1.00 90.06 173 LEU A O 1
ATOM 1305 N N . ALA A 1 174 ? -10.409 -3.888 14.321 1.00 88.50 174 ALA A N 1
ATOM 1306 C CA . ALA A 1 174 ? -11.781 -3.443 14.123 1.00 88.50 174 ALA A CA 1
ATOM 1307 C C . ALA A 1 174 ? -12.828 -4.423 14.678 1.00 88.50 174 ALA A C 1
ATOM 1309 O O . ALA A 1 174 ? -13.908 -3.990 15.085 1.00 88.50 174 ALA A O 1
ATOM 1310 N N . LEU A 1 175 ? -12.559 -5.731 14.767 1.00 85.50 175 LEU A N 1
ATOM 1311 C CA . LEU A 1 175 ? -13.561 -6.735 15.152 1.00 85.50 175 LEU A CA 1
ATOM 1312 C C . LEU A 1 175 ? -13.442 -7.202 16.610 1.00 85.50 175 LEU A C 1
ATOM 1314 O O . LEU A 1 175 ? -12.374 -7.630 17.050 1.00 85.50 175 LEU A O 1
ATOM 1318 N N . PRO A 1 176 ? -14.547 -7.200 17.385 1.00 79.75 176 PRO A N 1
ATOM 1319 C CA . PRO A 1 176 ? -14.527 -7.787 18.715 1.00 79.75 176 PRO A CA 1
ATOM 1320 C C . PRO A 1 176 ? -14.336 -9.304 18.592 1.00 79.75 176 PRO A C 1
ATOM 1322 O O . PRO A 1 176 ? -14.880 -9.922 17.675 1.00 79.75 176 PRO A O 1
ATOM 1325 N N . ARG A 1 177 ? -13.620 -9.918 19.546 1.00 77.25 177 ARG A N 1
ATOM 1326 C CA . ARG A 1 177 ? -13.332 -11.372 19.566 1.00 77.25 177 ARG A CA 1
ATOM 1327 C C . ARG A 1 177 ? -14.565 -12.246 19.304 1.00 77.25 177 ARG A C 1
ATOM 1329 O O . ARG A 1 177 ? -14.466 -13.265 18.633 1.00 77.25 177 ARG A O 1
ATOM 1336 N N . THR A 1 178 ? -15.731 -11.831 19.792 1.00 71.25 178 THR A N 1
ATOM 1337 C CA . THR A 1 178 ? -17.009 -12.548 19.642 1.00 71.25 178 THR A CA 1
ATOM 1338 C C . THR A 1 178 ? -17.556 -12.567 18.212 1.00 71.25 178 THR A C 1
ATOM 1340 O O . THR A 1 178 ? -18.391 -13.407 17.891 1.00 71.25 178 THR A O 1
ATOM 1343 N N . ARG A 1 179 ? -17.099 -11.669 17.332 1.00 79.19 179 ARG A N 1
ATOM 1344 C CA . ARG A 1 179 ? -17.557 -11.558 15.936 1.00 79.19 179 ARG A CA 1
ATOM 1345 C C . ARG A 1 179 ? -16.520 -12.008 14.914 1.00 79.19 179 ARG A C 1
ATOM 1347 O O . ARG A 1 179 ? -16.735 -11.845 13.720 1.00 79.19 179 ARG A O 1
ATOM 1354 N N . TRP A 1 180 ? -15.434 -12.635 15.357 1.00 79.12 180 TRP A N 1
ATOM 1355 C CA . TRP A 1 180 ? -14.381 -13.138 14.474 1.00 79.12 180 TRP A CA 1
ATOM 1356 C C . TRP A 1 180 ? -14.859 -14.181 13.462 1.00 79.12 180 TRP A C 1
ATOM 1358 O O . TRP A 1 180 ? -14.285 -14.281 12.385 1.00 79.12 180 TRP A O 1
ATOM 1368 N N . ARG A 1 181 ? -15.955 -14.896 13.750 1.00 77.25 181 ARG A N 1
ATOM 1369 C CA . ARG A 1 181 ? -16.602 -15.790 12.775 1.00 77.25 181 ARG A CA 1
ATOM 1370 C C . ARG A 1 181 ? -17.042 -15.080 11.486 1.00 77.25 181 ARG A C 1
ATOM 1372 O O . ARG A 1 181 ? -17.146 -15.725 10.457 1.00 77.25 181 ARG A O 1
ATOM 1379 N N . PHE A 1 182 ? -17.260 -13.763 11.536 1.00 80.88 182 PHE A N 1
ATOM 1380 C CA . PHE A 1 182 ? -17.611 -12.945 10.373 1.00 80.88 182 PHE A CA 1
ATOM 1381 C C . PHE A 1 182 ? -16.401 -12.251 9.734 1.00 80.88 182 PHE A C 1
ATOM 1383 O O . PHE A 1 182 ? -16.567 -11.567 8.730 1.00 80.88 182 PHE A O 1
ATOM 1390 N N . ALA A 1 183 ? -15.190 -12.409 10.282 1.00 77.31 183 ALA A N 1
ATOM 1391 C CA . ALA A 1 183 ? -14.000 -11.734 9.762 1.00 77.31 183 ALA A CA 1
ATOM 1392 C C . ALA A 1 183 ? -13.703 -12.128 8.310 1.00 77.31 183 ALA A C 1
ATOM 1394 O O . ALA A 1 183 ? -13.340 -11.265 7.522 1.00 77.31 183 ALA A O 1
ATOM 1395 N N . GLY A 1 184 ? -13.929 -13.396 7.945 1.00 72.62 184 GLY A N 1
ATOM 1396 C CA . GLY A 1 184 ? -13.810 -13.860 6.561 1.00 72.62 184 GLY A CA 1
ATOM 1397 C C . GLY A 1 184 ? -14.828 -13.201 5.626 1.00 72.62 184 GLY A C 1
ATOM 1398 O O . GLY A 1 184 ? -14.446 -12.705 4.576 1.00 72.62 184 GLY A O 1
ATOM 1399 N N . LEU A 1 185 ? -16.100 -13.105 6.034 1.00 79.62 185 LEU A N 1
ATOM 1400 C CA . LEU A 1 185 ? -17.136 -12.431 5.241 1.00 79.62 185 LEU A CA 1
ATOM 1401 C C . LEU A 1 185 ? -16.813 -10.945 5.037 1.00 79.62 185 LEU A C 1
ATOM 1403 O O . LEU A 1 185 ? -16.932 -10.429 3.934 1.00 79.62 185 LEU A O 1
ATOM 1407 N N . ILE A 1 186 ? -16.371 -10.261 6.092 1.00 80.00 186 ILE A N 1
ATOM 1408 C CA . ILE A 1 186 ? -15.990 -8.847 6.012 1.00 80.00 186 ILE A CA 1
ATOM 1409 C C . ILE A 1 186 ? -14.742 -8.675 5.143 1.00 80.00 186 ILE A C 1
ATOM 1411 O O . ILE A 1 186 ? -14.682 -7.736 4.357 1.00 80.00 186 ILE A O 1
ATOM 1415 N N . ALA A 1 187 ? -13.771 -9.588 5.239 1.00 77.88 187 ALA A N 1
ATOM 1416 C CA . ALA A 1 187 ? -12.615 -9.589 4.353 1.00 77.88 187 ALA A CA 1
ATOM 1417 C C . ALA A 1 187 ? -13.041 -9.750 2.888 1.00 77.88 187 ALA A C 1
ATOM 1419 O O . ALA A 1 187 ? -12.573 -8.983 2.063 1.00 77.88 187 ALA A O 1
ATOM 1420 N N . LEU A 1 188 ? -13.972 -10.655 2.570 1.00 79.19 188 LEU A N 1
ATOM 1421 C CA . LEU A 1 188 ? -14.506 -10.808 1.210 1.00 79.19 188 LEU A CA 1
ATOM 1422 C C . LEU A 1 188 ? -15.217 -9.542 0.711 1.00 79.19 188 LEU A C 1
ATOM 1424 O O . LEU A 1 188 ? -15.045 -9.161 -0.439 1.00 79.19 188 LEU A O 1
ATOM 1428 N N . LEU A 1 189 ? -15.981 -8.871 1.578 1.00 78.56 189 LEU A N 1
ATOM 1429 C CA . LEU A 1 189 ? -16.657 -7.618 1.229 1.00 78.56 189 LEU A CA 1
ATOM 1430 C C . LEU A 1 189 ? -15.681 -6.463 0.985 1.00 78.56 189 LEU A C 1
ATOM 1432 O O . LEU A 1 189 ? -15.964 -5.598 0.168 1.00 78.56 189 LEU A O 1
ATOM 1436 N N . ILE A 1 190 ? -14.550 -6.426 1.692 1.00 78.25 190 ILE A N 1
ATOM 1437 C CA . ILE A 1 190 ? -13.507 -5.410 1.486 1.00 78.25 190 ILE A CA 1
ATOM 1438 C C . ILE A 1 190 ? -12.656 -5.753 0.266 1.00 78.25 190 ILE A C 1
ATOM 1440 O O . ILE A 1 190 ? -12.302 -4.873 -0.509 1.00 78.25 190 ILE A O 1
ATOM 1444 N N . LEU A 1 191 ? -12.341 -7.031 0.080 1.00 81.19 191 LEU A N 1
ATOM 1445 C CA . LEU A 1 191 ? -11.579 -7.552 -1.049 1.00 81.19 191 LEU A CA 1
ATOM 1446 C C . LEU A 1 191 ? -12.488 -7.764 -2.263 1.00 81.19 191 LEU A C 1
ATOM 1448 O O . LEU A 1 191 ? -12.435 -8.807 -2.914 1.00 81.19 191 LEU A O 1
ATOM 1452 N N . MET A 1 192 ? -13.309 -6.760 -2.590 1.00 86.75 192 MET A N 1
ATOM 1453 C CA . MET A 1 192 ? -13.963 -6.721 -3.895 1.00 86.75 192 MET A CA 1
ATOM 1454 C C . MET A 1 192 ? -12.887 -6.801 -4.989 1.00 86.75 192 MET A C 1
ATOM 1456 O O . MET A 1 192 ? -11.768 -6.328 -4.758 1.00 86.75 192 MET A O 1
ATOM 1460 N N . PRO A 1 193 ? -13.194 -7.346 -6.182 1.00 85.44 193 PRO A N 1
ATOM 1461 C CA . PRO A 1 193 ? -12.187 -7.603 -7.211 1.00 85.44 193 PRO A CA 1
ATOM 1462 C C . PRO A 1 193 ? -11.274 -6.408 -7.503 1.00 85.44 193 PRO A C 1
ATOM 1464 O O . PRO A 1 193 ? -10.064 -6.576 -7.599 1.00 85.44 193 PRO A O 1
ATOM 1467 N N . LEU A 1 194 ? -11.825 -5.190 -7.546 1.00 87.56 194 LEU A N 1
ATOM 1468 C CA . LEU A 1 194 ? -11.044 -3.971 -7.763 1.00 87.56 194 LEU A CA 1
ATOM 1469 C C . LEU A 1 194 ? -10.065 -3.678 -6.615 1.00 87.56 194 LEU A C 1
ATOM 1471 O O . LEU A 1 194 ? -8.913 -3.339 -6.858 1.00 87.56 194 LEU A O 1
ATOM 1475 N N . THR A 1 195 ? -10.493 -3.840 -5.364 1.00 91.25 195 THR A N 1
ATOM 1476 C CA . THR A 1 195 ? -9.640 -3.632 -4.189 1.00 91.25 195 THR A CA 1
ATOM 1477 C C . THR A 1 195 ? -8.549 -4.692 -4.101 1.00 91.25 195 THR A C 1
ATOM 1479 O O . THR A 1 195 ? -7.397 -4.351 -3.844 1.00 91.25 195 THR A O 1
ATOM 1482 N N . ALA A 1 196 ? -8.884 -5.961 -4.350 1.00 91.25 196 ALA A N 1
ATOM 1483 C CA . ALA A 1 196 ? -7.903 -7.042 -4.403 1.00 91.25 196 ALA A CA 1
ATOM 1484 C C . ALA A 1 196 ? -6.867 -6.789 -5.508 1.00 91.25 196 ALA A C 1
ATOM 1486 O O . ALA A 1 196 ? -5.666 -6.862 -5.253 1.00 91.25 196 ALA A O 1
ATOM 1487 N N . PHE A 1 197 ? -7.331 -6.379 -6.691 1.00 89.56 197 PHE A N 1
ATOM 1488 C CA . PHE A 1 197 ? -6.482 -6.010 -7.814 1.00 89.56 197 PHE A CA 1
ATOM 1489 C C . PHE A 1 197 ? -5.533 -4.860 -7.459 1.00 89.56 197 PHE A C 1
ATOM 1491 O O . PHE A 1 197 ? -4.320 -5.024 -7.581 1.00 89.56 197 PHE A O 1
ATOM 1498 N N . SER A 1 198 ? -6.042 -3.754 -6.904 1.00 91.88 198 SER A N 1
ATOM 1499 C CA . SER A 1 198 ? -5.204 -2.632 -6.463 1.00 91.88 198 SER A CA 1
ATOM 1500 C C . SER A 1 198 ? -4.203 -3.036 -5.380 1.00 91.88 198 SER A C 1
ATOM 1502 O O . SER A 1 198 ? -3.025 -2.713 -5.503 1.00 91.88 198 SER A O 1
ATOM 1504 N N . LEU A 1 199 ? -4.627 -3.772 -4.345 1.00 94.62 199 LEU A N 1
ATOM 1505 C CA . LEU A 1 199 ? -3.742 -4.210 -3.257 1.00 94.62 199 LEU A CA 1
ATOM 1506 C C . LEU A 1 199 ? -2.654 -5.187 -3.726 1.00 94.62 199 LEU A C 1
ATOM 1508 O O . LEU A 1 199 ? -1.613 -5.275 -3.082 1.00 94.62 199 LEU A O 1
ATOM 1512 N N . SER A 1 200 ? -2.891 -5.906 -4.826 1.00 93.06 200 SER A N 1
ATOM 1513 C CA . SER A 1 200 ? -1.967 -6.894 -5.398 1.00 93.06 200 SER A CA 1
ATOM 1514 C C . SER A 1 200 ? -0.944 -6.330 -6.399 1.00 93.06 200 SER A C 1
ATOM 1516 O O . SER A 1 200 ? -0.098 -7.075 -6.901 1.00 93.06 200 SER A O 1
ATOM 1518 N N . SER A 1 201 ? -1.037 -5.032 -6.695 1.00 91.62 201 SER A N 1
ATOM 1519 C CA . SER A 1 201 ? -0.276 -4.331 -7.737 1.00 91.62 201 SER A CA 1
ATOM 1520 C C . SER A 1 201 ? 0.749 -3.351 -7.161 1.00 91.62 201 SER A C 1
ATOM 1522 O O . SER A 1 201 ? 0.721 -3.037 -5.963 1.00 91.62 201 SER A O 1
ATOM 1524 N N . ILE A 1 202 ? 1.638 -2.824 -8.013 1.00 92.19 202 ILE A N 1
ATOM 1525 C CA . ILE A 1 202 ? 2.454 -1.660 -7.648 1.00 92.19 202 ILE A CA 1
ATOM 1526 C C . ILE A 1 202 ? 1.645 -0.382 -7.892 1.00 92.19 202 ILE A C 1
ATOM 1528 O O . ILE A 1 202 ? 1.684 0.224 -8.960 1.00 92.19 202 ILE A O 1
ATOM 1532 N N . SER A 1 203 ? 0.873 0.022 -6.884 1.00 91.19 203 SER A N 1
ATOM 1533 C CA . SER A 1 203 ? 0.026 1.211 -6.929 1.00 91.19 203 SER A CA 1
ATOM 1534 C C . SER A 1 203 ? 0.019 1.968 -5.598 1.00 91.19 203 SER A C 1
ATOM 1536 O O . SER A 1 203 ? -0.195 1.347 -4.551 1.00 91.19 203 SER A O 1
ATOM 1538 N N . PRO A 1 204 ? 0.127 3.311 -5.603 1.00 91.81 204 PRO A N 1
ATOM 1539 C CA . PRO A 1 204 ? -0.108 4.133 -4.418 1.00 91.81 204 PRO A CA 1
ATOM 1540 C C . PRO A 1 204 ? -1.481 3.895 -3.781 1.00 91.81 204 PRO A C 1
ATOM 1542 O O . PRO A 1 204 ? -1.624 4.005 -2.566 1.00 91.81 204 PRO A O 1
ATOM 1545 N N . SER A 1 205 ? -2.491 3.504 -4.568 1.00 92.00 205 SER A N 1
ATOM 1546 C CA . SER A 1 205 ? -3.816 3.176 -4.035 1.00 92.00 205 SER A CA 1
ATOM 1547 C C . SER A 1 205 ? -3.790 1.971 -3.096 1.00 92.00 205 SER A C 1
ATOM 1549 O O . SER A 1 205 ? -4.571 1.933 -2.151 1.00 92.00 205 SER A O 1
ATOM 1551 N N . SER A 1 206 ? -2.871 1.016 -3.290 1.00 93.38 206 SER A N 1
ATOM 1552 C CA . SER A 1 206 ? -2.694 -0.101 -2.350 1.00 93.38 206 SER A CA 1
ATOM 1553 C C . SER A 1 206 ? -2.318 0.397 -0.949 1.00 93.38 206 SER A C 1
ATOM 1555 O O . SER A 1 206 ? -2.909 -0.027 0.044 1.00 93.38 206 SER A O 1
ATOM 1557 N N . TRP A 1 207 ? -1.398 1.363 -0.901 1.00 93.56 207 TRP A N 1
ATOM 1558 C CA . TRP A 1 207 ? -0.858 1.988 0.303 1.00 93.56 207 TRP A CA 1
ATOM 1559 C C . TRP A 1 207 ? -1.884 2.890 0.996 1.00 93.56 207 TRP A C 1
ATOM 1561 O O . TRP A 1 207 ? -1.986 2.875 2.223 1.00 93.56 207 TRP A O 1
ATOM 1571 N N . GLU A 1 208 ? -2.696 3.621 0.218 1.00 93.38 208 GLU A N 1
ATOM 1572 C CA . GLU A 1 208 ? -3.849 4.365 0.744 1.00 93.38 208 GLU A CA 1
ATOM 1573 C C . GLU A 1 208 ? -4.856 3.431 1.402 1.00 93.38 208 GLU A C 1
ATOM 1575 O O . GLU A 1 208 ? -5.185 3.610 2.570 1.00 93.38 208 GLU A O 1
ATOM 1580 N N . ILE A 1 209 ? -5.336 2.422 0.668 1.00 94.31 209 ILE A N 1
ATOM 1581 C CA . ILE A 1 209 ? -6.403 1.533 1.134 1.00 94.31 209 ILE A CA 1
ATOM 1582 C C . ILE A 1 209 ? -5.965 0.800 2.404 1.00 94.31 209 ILE A C 1
ATOM 1584 O O . ILE A 1 209 ? -6.691 0.800 3.403 1.00 94.31 209 ILE A O 1
ATOM 1588 N N . SER A 1 210 ? -4.776 0.190 2.393 1.00 96.12 210 SER A N 1
ATOM 1589 C CA . SER A 1 210 ? -4.265 -0.553 3.546 1.00 96.12 210 SER A CA 1
ATOM 1590 C C . SER A 1 210 ? -4.010 0.370 4.744 1.00 96.12 210 SER A C 1
ATOM 1592 O O . SER A 1 210 ? -4.418 0.042 5.864 1.00 96.12 210 SER A O 1
ATOM 1594 N N . GLY A 1 211 ? -3.436 1.556 4.514 1.00 96.00 211 GLY A N 1
ATOM 1595 C CA . GLY A 1 211 ? -3.200 2.573 5.537 1.00 96.00 211 GLY A CA 1
ATOM 1596 C C . GLY A 1 211 ? -4.488 3.100 6.171 1.00 96.00 211 GLY A C 1
ATOM 1597 O O . GLY A 1 211 ? -4.625 3.097 7.398 1.00 96.00 211 GLY A O 1
ATOM 1598 N N . THR A 1 212 ? -5.475 3.487 5.359 1.00 95.00 212 THR A N 1
ATOM 1599 C CA . THR A 1 212 ? -6.774 3.984 5.835 1.00 95.00 212 THR A CA 1
ATOM 1600 C C . THR A 1 212 ? -7.509 2.917 6.640 1.00 95.00 212 THR A C 1
ATOM 1602 O O . THR A 1 212 ? -7.991 3.205 7.736 1.00 95.00 212 THR A O 1
ATOM 1605 N N . LEU A 1 213 ? -7.536 1.665 6.169 1.00 94.62 213 LEU A N 1
ATOM 1606 C CA . LEU A 1 213 ? -8.146 0.562 6.916 1.00 94.62 213 LEU A CA 1
ATOM 1607 C C . LEU A 1 213 ? -7.448 0.339 8.262 1.00 94.62 213 LEU A C 1
ATOM 1609 O O . LEU A 1 213 ? -8.127 0.214 9.287 1.00 94.62 213 LEU A O 1
ATOM 1613 N N . LEU A 1 214 ? -6.110 0.321 8.287 1.00 96.75 214 LEU A N 1
ATOM 1614 C CA . LEU A 1 214 ? -5.332 0.158 9.518 1.00 96.75 214 LEU A CA 1
ATOM 1615 C C . LEU A 1 214 ? -5.618 1.278 10.518 1.00 96.75 214 LEU A C 1
ATOM 1617 O O . LEU A 1 214 ? -5.847 1.007 11.701 1.00 96.75 214 LEU A O 1
ATOM 1621 N N . MET A 1 215 ? -5.672 2.516 10.031 1.00 94.75 215 MET A N 1
ATOM 1622 C CA . MET A 1 215 ? -5.997 3.685 10.834 1.00 94.75 215 MET A CA 1
ATOM 1623 C C . MET A 1 215 ? -7.398 3.563 11.442 1.00 94.75 215 MET A C 1
ATOM 1625 O O . MET A 1 215 ? -7.554 3.680 12.659 1.00 94.75 215 MET A O 1
ATOM 1629 N N . THR A 1 216 ? -8.416 3.267 10.630 1.00 93.25 216 THR A N 1
ATOM 1630 C CA . THR A 1 216 ? -9.797 3.091 11.103 1.00 93.25 216 THR A CA 1
ATOM 1631 C C . THR A 1 216 ? -9.909 1.939 12.103 1.00 93.25 216 THR A C 1
ATOM 1633 O O . THR A 1 216 ? -10.539 2.089 13.152 1.00 93.25 216 THR A O 1
ATOM 1636 N N . GLY A 1 217 ? -9.254 0.804 11.842 1.00 92.81 217 GLY A N 1
ATOM 1637 C CA . GLY A 1 217 ? -9.196 -0.322 12.776 1.00 92.81 217 GLY A CA 1
ATOM 1638 C C . GLY A 1 217 ? -8.568 0.066 14.117 1.00 92.81 217 GLY A C 1
ATOM 1639 O O . GLY A 1 217 ? -9.106 -0.273 15.176 1.00 92.81 217 GLY A O 1
ATOM 1640 N N . GLY A 1 218 ? -7.486 0.846 14.083 1.00 93.19 218 GLY A N 1
ATOM 1641 C CA . GLY A 1 218 ? -6.850 1.430 15.262 1.00 93.19 218 GLY A CA 1
ATOM 1642 C C . GLY A 1 218 ? -7.779 2.366 16.041 1.00 93.19 218 GLY A C 1
ATOM 1643 O O . GLY A 1 218 ? -7.909 2.218 17.256 1.00 93.19 218 GLY A O 1
ATOM 1644 N N . LEU A 1 219 ? -8.498 3.268 15.365 1.00 91.31 219 LEU A N 1
ATOM 1645 C CA . LEU A 1 219 ? -9.465 4.187 15.989 1.00 91.31 219 LEU A CA 1
ATOM 1646 C C . LEU A 1 219 ? -10.614 3.436 16.681 1.00 91.31 219 LEU A C 1
ATOM 1648 O O . LEU A 1 219 ? -10.981 3.742 17.823 1.00 91.31 219 LEU A O 1
ATOM 1652 N N . ILE A 1 220 ? -11.140 2.393 16.035 1.00 90.62 220 ILE A N 1
ATOM 1653 C CA . ILE A 1 220 ? -12.146 1.503 16.627 1.00 90.62 220 ILE A CA 1
ATOM 1654 C C . ILE A 1 220 ? -11.573 0.798 17.869 1.00 90.62 220 ILE A C 1
ATOM 1656 O O . ILE A 1 220 ? -12.245 0.715 18.901 1.00 90.62 220 ILE A O 1
ATOM 1660 N N . ALA A 1 221 ? -10.331 0.313 17.815 1.00 89.69 221 ALA A N 1
ATOM 1661 C CA . ALA A 1 221 ? -9.685 -0.336 18.955 1.00 89.69 221 ALA A CA 1
ATOM 1662 C C . ALA A 1 221 ? -9.429 0.634 20.128 1.00 89.69 221 ALA A C 1
ATOM 1664 O O . ALA A 1 221 ? -9.661 0.265 21.287 1.00 89.69 221 ALA A O 1
ATOM 1665 N N . VAL A 1 222 ? -9.019 1.877 19.848 1.00 89.19 222 VAL A N 1
ATOM 1666 C CA . VAL A 1 222 ? -8.846 2.938 20.854 1.00 89.19 222 VAL A CA 1
ATOM 1667 C C . VAL A 1 222 ? -10.178 3.261 21.529 1.00 89.19 222 VAL A C 1
ATOM 1669 O O . VAL A 1 222 ? -10.263 3.185 22.753 1.00 89.19 222 VAL A O 1
ATOM 1672 N N . SER A 1 223 ? -11.236 3.543 20.761 1.00 86.62 223 SER A N 1
ATOM 1673 C CA . SER A 1 223 ? -12.546 3.916 21.324 1.00 86.62 223 SER A CA 1
ATOM 1674 C C . SER A 1 223 ? -13.111 2.840 22.261 1.00 86.62 223 SER A C 1
ATOM 1676 O O . SER A 1 223 ? -13.505 3.139 23.389 1.00 86.62 223 SER A O 1
ATOM 1678 N N . ARG A 1 224 ? -13.042 1.559 21.866 1.00 84.31 224 ARG A N 1
ATOM 1679 C CA . ARG A 1 224 ? -13.441 0.418 22.714 1.00 84.31 224 ARG A CA 1
ATOM 1680 C C . ARG A 1 224 ? -12.623 0.313 23.994 1.00 84.31 224 ARG A C 1
ATOM 1682 O O . ARG A 1 224 ? -13.144 -0.093 25.035 1.00 84.31 224 ARG A O 1
ATOM 1689 N N . SER A 1 225 ? -11.338 0.640 23.907 1.00 77.81 225 SER A N 1
ATOM 1690 C CA . SER A 1 225 ? -10.421 0.613 25.043 1.00 77.81 225 SER A CA 1
ATOM 1691 C C . SER A 1 225 ? -10.657 1.787 25.993 1.00 77.81 225 SER A C 1
ATOM 1693 O O . SER A 1 225 ? -10.412 1.634 27.186 1.00 77.81 225 SER A O 1
ATOM 1695 N N . SER A 1 226 ? -11.171 2.921 25.513 1.00 72.19 226 SER A N 1
ATOM 1696 C CA . SER A 1 226 ? -11.509 4.095 26.330 1.00 72.19 226 SER A CA 1
ATOM 1697 C C . SER A 1 226 ? -12.810 3.931 27.128 1.00 72.19 226 SER A C 1
ATOM 1699 O O . SER A 1 226 ? -12.914 4.472 28.224 1.00 72.19 226 SER A O 1
ATOM 1701 N N . THR A 1 227 ? -13.785 3.150 26.646 1.00 69.50 227 THR A N 1
ATOM 1702 C CA . THR A 1 227 ? -15.095 2.991 27.318 1.00 69.50 227 THR A CA 1
ATOM 1703 C C . THR A 1 227 ? -15.058 2.092 28.564 1.00 69.50 227 THR A C 1
ATOM 1705 O O . THR A 1 227 ? -15.884 2.243 29.462 1.00 69.50 227 THR A O 1
ATOM 1708 N N . LYS A 1 228 ? -14.112 1.147 28.673 1.00 65.38 228 LYS A N 1
ATOM 1709 C CA . LYS A 1 228 ? -14.045 0.231 29.829 1.00 65.38 228 LYS A CA 1
ATOM 1710 C C . LYS A 1 228 ? -13.423 0.927 31.048 1.00 65.38 228 LYS A C 1
ATOM 1712 O O . LYS A 1 228 ? -12.215 1.130 31.100 1.00 65.38 228 LYS A O 1
ATOM 1717 N N . ARG A 1 229 ? -14.223 1.283 32.054 1.00 52.72 229 ARG A N 1
ATOM 1718 C CA . ARG A 1 229 ? -13.797 2.091 33.218 1.00 52.72 229 ARG A CA 1
ATOM 1719 C C . ARG A 1 229 ? -13.172 1.291 34.386 1.00 52.72 229 ARG A C 1
ATOM 1721 O O . ARG A 1 229 ? -13.212 1.751 35.515 1.00 52.72 229 ARG A O 1
ATOM 1728 N N . VAL A 1 230 ? -12.597 0.108 34.146 1.00 53.53 230 VAL A N 1
ATOM 1729 C CA . VAL A 1 230 ? -12.134 -0.797 35.223 1.00 53.53 230 VAL A CA 1
ATOM 1730 C C . VAL A 1 230 ? -10.661 -1.188 35.036 1.00 53.53 230 VAL A C 1
ATOM 1732 O O . VAL A 1 230 ? -10.254 -1.475 33.909 1.00 53.53 230 VAL A O 1
ATOM 1735 N N . GLU A 1 231 ? -9.910 -1.111 36.143 1.00 56.09 231 GLU A N 1
ATOM 1736 C CA . GLU A 1 231 ? -8.504 -1.469 36.424 1.00 56.09 231 GLU A CA 1
ATOM 1737 C C . GLU A 1 231 ? -7.465 -1.352 35.290 1.00 56.09 231 GLU A C 1
ATOM 1739 O O . GLU A 1 231 ? -7.509 -2.015 34.249 1.00 56.09 231 GLU A O 1
ATOM 1744 N N . VAL A 1 232 ? -6.441 -0.530 35.544 1.00 60.03 232 VAL A N 1
ATOM 1745 C CA . VAL A 1 232 ? -5.240 -0.396 34.711 1.00 60.03 232 VAL A CA 1
ATOM 1746 C C . VAL A 1 232 ? -4.408 -1.676 34.827 1.00 60.03 232 VAL A C 1
ATOM 1748 O O . VAL A 1 232 ? -3.491 -1.786 35.630 1.00 60.03 232 VAL A O 1
ATOM 1751 N N . ASN A 1 233 ? -4.745 -2.678 34.020 1.00 72.50 233 ASN A N 1
ATOM 1752 C CA . ASN A 1 233 ? -3.949 -3.893 33.883 1.00 72.50 233 ASN A CA 1
ATOM 1753 C C . ASN A 1 233 ? -2.861 -3.693 32.806 1.00 72.50 233 ASN A C 1
ATOM 1755 O O . ASN A 1 233 ? -3.111 -3.069 31.771 1.00 72.50 233 ASN A O 1
ATOM 1759 N N . SER A 1 234 ? -1.667 -4.261 32.999 1.00 71.62 234 SER A N 1
ATOM 1760 C CA . SER A 1 234 ? -0.522 -4.158 32.073 1.00 71.62 234 SER A CA 1
ATOM 1761 C C . SER A 1 234 ? -0.836 -4.651 30.652 1.00 71.62 234 SER A C 1
ATOM 1763 O O . SER A 1 234 ? -0.278 -4.162 29.671 1.00 71.62 234 SER A O 1
ATOM 1765 N N . GLN A 1 235 ? -1.794 -5.569 30.514 1.00 72.81 235 GLN A N 1
ATOM 1766 C CA . GLN A 1 235 ? -2.271 -6.045 29.217 1.00 72.81 235 GLN A CA 1
ATOM 1767 C C . GLN A 1 235 ? -3.017 -4.954 28.424 1.00 72.81 235 GLN A C 1
ATOM 1769 O O . GLN A 1 235 ? -2.871 -4.858 27.206 1.00 72.81 235 GLN A O 1
ATOM 1774 N N . ARG A 1 236 ? -3.777 -4.088 29.108 1.00 74.06 236 ARG A N 1
ATOM 1775 C CA . ARG A 1 236 ? -4.546 -3.001 28.481 1.00 74.06 236 ARG A CA 1
ATOM 1776 C C . ARG A 1 236 ? -3.629 -1.925 27.904 1.00 74.06 236 ARG A C 1
ATOM 1778 O O . ARG A 1 236 ? -3.913 -1.400 26.832 1.00 74.06 236 ARG A O 1
ATOM 1785 N N . SER A 1 237 ? -2.516 -1.624 28.578 1.00 78.62 237 SER A N 1
ATOM 1786 C CA . SER A 1 237 ? -1.537 -0.652 28.074 1.00 78.62 237 SER A CA 1
ATOM 1787 C C . SER A 1 237 ? -0.799 -1.167 26.835 1.00 78.62 237 SER A C 1
ATOM 1789 O O . SER A 1 237 ? -0.442 -0.381 25.960 1.00 78.62 237 SER A O 1
ATOM 1791 N N . ALA A 1 238 ? -0.581 -2.480 26.715 1.00 82.44 238 ALA A N 1
ATOM 1792 C CA . ALA A 1 238 ? -0.013 -3.080 25.508 1.00 82.44 238 ALA A CA 1
ATOM 1793 C C . ALA A 1 238 ? -0.979 -3.000 24.314 1.00 82.44 238 ALA A C 1
ATOM 1795 O O . ALA A 1 238 ? -0.570 -2.598 23.226 1.00 82.44 238 ALA A O 1
ATOM 1796 N N . ASP A 1 239 ? -2.257 -3.326 24.515 1.00 83.12 239 ASP A N 1
ATOM 1797 C CA . ASP A 1 239 ? -3.259 -3.277 23.443 1.00 83.12 239 ASP A CA 1
ATOM 1798 C C . ASP A 1 239 ? -3.545 -1.838 22.986 1.00 83.12 239 ASP A C 1
ATOM 1800 O O . ASP A 1 239 ? -3.651 -1.580 21.787 1.00 83.12 239 ASP A O 1
ATOM 1804 N N . LEU A 1 240 ? -3.571 -0.879 23.917 1.00 86.06 240 LEU A N 1
ATOM 1805 C CA . LEU A 1 240 ? -3.733 0.535 23.587 1.00 86.06 240 LEU A CA 1
ATOM 1806 C C . LEU A 1 240 ? -2.533 1.077 22.793 1.00 86.06 240 LEU A C 1
ATOM 1808 O O . LEU A 1 240 ? -2.730 1.759 21.792 1.00 86.06 240 LEU A O 1
ATOM 1812 N N . ARG A 1 241 ? -1.296 0.725 23.180 1.00 88.81 241 ARG A N 1
ATOM 1813 C CA . ARG A 1 241 ? -0.082 1.092 22.423 1.00 88.81 241 ARG A CA 1
ATOM 1814 C C . ARG A 1 241 ? -0.115 0.564 20.991 1.00 88.81 241 ARG A C 1
ATOM 1816 O O . ARG A 1 241 ? 0.211 1.305 20.072 1.00 88.81 241 ARG A O 1
ATOM 1823 N N . ARG A 1 242 ? -0.554 -0.683 20.790 1.00 89.94 242 ARG A N 1
ATOM 1824 C CA . ARG A 1 242 ? -0.730 -1.260 19.445 1.00 89.94 242 ARG A CA 1
ATOM 1825 C C . ARG A 1 242 ? -1.780 -0.509 18.634 1.00 89.94 242 ARG A C 1
ATOM 1827 O O . ARG A 1 242 ? -1.557 -0.255 17.459 1.00 89.94 242 ARG A O 1
ATOM 1834 N N . ALA A 1 243 ? -2.901 -0.142 19.255 1.00 91.00 243 ALA A N 1
ATOM 1835 C CA . ALA A 1 243 ? -3.954 0.609 18.582 1.00 91.00 243 ALA A CA 1
ATOM 1836 C C . ALA A 1 243 ? -3.468 2.004 18.152 1.00 91.00 243 ALA A C 1
ATOM 1838 O O . ALA A 1 243 ? -3.688 2.393 17.012 1.00 91.00 243 ALA A O 1
ATOM 1839 N N . PHE A 1 244 ? -2.736 2.718 19.013 1.00 90.88 244 PHE A N 1
ATOM 1840 C CA . PHE A 1 244 ? -2.105 3.993 18.653 1.00 90.88 244 PHE A CA 1
ATOM 1841 C C . PHE A 1 244 ? -1.053 3.847 17.553 1.00 90.88 244 PHE A C 1
ATOM 1843 O O . PHE A 1 244 ? -1.046 4.645 16.622 1.00 90.88 244 PHE A O 1
ATOM 1850 N N . ALA A 1 245 ? -0.207 2.816 17.626 1.00 93.19 245 ALA A N 1
ATOM 1851 C CA . ALA A 1 245 ? 0.768 2.531 16.578 1.00 93.19 245 ALA A CA 1
ATOM 1852 C C . ALA A 1 245 ? 0.083 2.258 15.230 1.00 93.19 245 ALA A C 1
ATOM 1854 O O . ALA A 1 245 ? 0.536 2.761 14.210 1.00 93.19 245 ALA A O 1
ATOM 1855 N N . ALA A 1 246 ? -1.040 1.533 15.228 1.00 94.69 246 ALA A N 1
ATOM 1856 C CA . ALA A 1 246 ? -1.840 1.300 14.028 1.00 94.69 246 ALA A CA 1
ATOM 1857 C C . ALA A 1 246 ? -2.461 2.594 13.473 1.00 94.69 246 ALA A C 1
ATOM 1859 O O . ALA A 1 246 ? -2.434 2.799 12.265 1.00 94.69 246 ALA A O 1
ATOM 1860 N N . VAL A 1 247 ? -2.968 3.489 14.334 1.00 93.81 247 VAL A N 1
ATOM 1861 C CA . VAL A 1 247 ? -3.461 4.812 13.904 1.00 93.81 247 VAL A CA 1
ATOM 1862 C C . VAL A 1 247 ? -2.340 5.629 13.268 1.00 93.81 247 VAL A C 1
ATOM 1864 O O . VAL A 1 247 ? -2.518 6.130 12.164 1.00 93.81 247 VAL A O 1
ATOM 1867 N N . ALA A 1 248 ? -1.186 5.734 13.931 1.00 91.38 248 ALA A N 1
ATOM 1868 C CA . ALA A 1 248 ? -0.058 6.519 13.441 1.00 91.38 248 ALA A CA 1
ATOM 1869 C C . ALA A 1 248 ? 0.511 5.954 12.131 1.00 91.38 248 ALA A C 1
ATOM 1871 O O . ALA A 1 248 ? 0.675 6.698 11.169 1.00 91.38 248 ALA A O 1
ATOM 1872 N N . LEU A 1 249 ? 0.753 4.640 12.071 1.00 94.88 249 LEU A N 1
ATOM 1873 C CA . LEU A 1 249 ? 1.265 3.975 10.874 1.00 94.88 249 LEU A CA 1
ATOM 1874 C C . LEU A 1 249 ? 0.261 4.051 9.721 1.00 94.88 249 LEU A C 1
ATOM 1876 O O . LEU A 1 249 ? 0.641 4.394 8.609 1.00 94.88 249 LEU A O 1
ATOM 1880 N N . GLY A 1 250 ? -1.018 3.775 9.983 1.00 95.56 250 GLY A N 1
ATOM 1881 C CA . GLY A 1 250 ? -2.059 3.832 8.962 1.00 95.56 250 GLY A CA 1
ATOM 1882 C C . GLY A 1 250 ? -2.252 5.240 8.401 1.00 95.56 250 GLY A C 1
ATOM 1883 O O . GLY A 1 250 ? -2.344 5.410 7.188 1.00 95.56 250 GLY A O 1
ATOM 1884 N N . ALA A 1 251 ? -2.234 6.256 9.268 1.00 92.19 251 ALA A N 1
ATOM 1885 C CA . ALA A 1 251 ? -2.307 7.650 8.851 1.00 92.19 251 ALA A CA 1
ATOM 1886 C C . ALA A 1 251 ? -1.060 8.084 8.070 1.00 92.19 251 ALA A C 1
ATOM 1888 O O . ALA A 1 251 ? -1.200 8.754 7.055 1.00 92.19 251 ALA A O 1
ATOM 1889 N N . PHE A 1 252 ? 0.139 7.667 8.492 1.00 92.06 252 PHE A N 1
ATOM 1890 C CA . PHE A 1 252 ? 1.377 7.910 7.750 1.00 92.06 252 PHE A CA 1
ATOM 1891 C C . PHE A 1 252 ? 1.327 7.276 6.362 1.00 92.06 252 PHE A C 1
ATOM 1893 O O . PHE A 1 252 ? 1.636 7.939 5.377 1.00 92.06 252 PHE A O 1
ATOM 1900 N N . MET A 1 253 ? 0.909 6.014 6.262 1.00 94.25 253 MET A N 1
ATOM 1901 C CA . MET A 1 253 ? 0.794 5.330 4.979 1.00 94.25 253 MET A CA 1
ATOM 1902 C C . MET A 1 253 ? -0.211 6.035 4.072 1.00 94.25 253 MET A C 1
ATOM 1904 O O . MET A 1 253 ? 0.145 6.453 2.977 1.00 94.25 253 MET A O 1
ATOM 1908 N N . ALA A 1 254 ? -1.438 6.243 4.554 1.00 92.44 254 ALA A N 1
ATOM 1909 C CA . ALA A 1 254 ? -2.470 6.897 3.766 1.00 92.44 254 ALA A CA 1
ATOM 1910 C C . ALA A 1 254 ? -2.044 8.305 3.349 1.00 92.44 254 ALA A C 1
ATOM 1912 O O . ALA A 1 254 ? -2.151 8.629 2.174 1.00 92.44 254 ALA A O 1
ATOM 1913 N N . ALA A 1 255 ? -1.483 9.099 4.266 1.00 88.75 255 ALA A N 1
ATOM 1914 C CA . ALA A 1 255 ? -0.946 10.409 3.940 1.00 88.75 255 ALA A CA 1
ATOM 1915 C C . ALA A 1 255 ? 0.126 10.290 2.857 1.00 88.75 255 ALA A C 1
ATOM 1917 O O . ALA A 1 255 ? -0.048 10.893 1.821 1.00 88.75 255 ALA A O 1
ATOM 1918 N N . THR A 1 256 ? 1.162 9.464 3.025 1.00 89.00 256 THR A N 1
ATOM 1919 C CA . THR A 1 256 ? 2.341 9.387 2.132 1.00 89.00 256 THR A CA 1
ATOM 1920 C C . THR A 1 256 ? 2.143 8.622 0.814 1.00 89.00 256 THR A C 1
ATOM 1922 O O . THR A 1 256 ? 3.108 8.353 0.094 1.00 89.00 256 THR A O 1
ATOM 1925 N N . ALA A 1 257 ? 0.912 8.253 0.470 1.00 89.00 257 ALA A N 1
ATOM 1926 C CA . ALA A 1 257 ? 0.644 7.535 -0.767 1.00 89.00 257 ALA A CA 1
ATOM 1927 C C . ALA A 1 257 ? 0.595 8.462 -1.994 1.00 89.00 257 ALA A C 1
ATOM 1929 O O . ALA A 1 257 ? 1.297 8.226 -2.976 1.00 89.00 257 ALA A O 1
ATOM 1930 N N . ARG A 1 258 ? -0.253 9.498 -1.951 1.00 83.94 258 ARG A N 1
ATOM 1931 C CA . ARG A 1 258 ? -0.481 10.505 -3.008 1.00 83.94 258 ARG A CA 1
ATOM 1932 C C . ARG A 1 258 ? -1.327 11.665 -2.440 1.00 83.94 258 ARG A C 1
ATOM 1934 O O . ARG A 1 258 ? -1.852 11.519 -1.337 1.00 83.94 258 ARG A O 1
ATOM 1941 N N . PRO A 1 259 ? -1.553 12.778 -3.173 1.00 77.31 259 PRO A N 1
ATOM 1942 C CA . PRO A 1 259 ? -2.292 13.936 -2.649 1.00 77.31 259 PRO A CA 1
ATOM 1943 C C . PRO A 1 259 ? -3.682 13.620 -2.068 1.00 77.31 259 PRO A C 1
ATOM 1945 O O . PRO A 1 259 ? -4.068 14.181 -1.044 1.00 77.31 259 PRO A O 1
ATOM 1948 N N . PHE A 1 260 ? -4.421 12.684 -2.675 1.00 81.00 260 PHE A N 1
ATOM 1949 C CA . PHE A 1 260 ? -5.743 12.262 -2.190 1.00 81.00 260 PHE A CA 1
ATOM 1950 C C . PHE A 1 260 ? -5.705 11.464 -0.878 1.00 81.00 260 PHE A C 1
ATOM 1952 O O . PHE A 1 260 ? -6.726 11.338 -0.204 1.00 81.00 260 PHE A O 1
ATOM 1959 N N . GLY A 1 261 ? -4.540 10.978 -0.462 1.00 85.50 261 GLY A N 1
ATOM 1960 C CA . GLY A 1 261 ? -4.369 10.181 0.745 1.00 85.50 261 GLY A CA 1
ATOM 1961 C C . GLY A 1 261 ? -4.776 10.917 2.020 1.00 85.50 261 GLY A C 1
ATOM 1962 O O . GLY A 1 261 ? -5.435 10.361 2.899 1.00 85.50 261 GLY A O 1
ATOM 1963 N N . LEU A 1 262 ? -4.479 12.217 2.084 1.00 84.44 262 LEU A N 1
ATOM 1964 C CA . LEU A 1 262 ? -4.870 13.098 3.189 1.00 84.44 262 LEU A CA 1
ATOM 1965 C C . LEU A 1 262 ? -6.389 13.270 3.294 1.00 84.44 262 LEU A C 1
ATOM 1967 O O . LEU A 1 262 ? -6.927 13.343 4.400 1.00 84.44 262 LEU A O 1
ATOM 1971 N N . MET A 1 263 ? -7.090 13.280 2.156 1.00 85.19 263 MET A N 1
ATOM 1972 C CA . MET A 1 263 ? -8.552 13.296 2.136 1.00 85.19 263 MET A CA 1
ATOM 1973 C C . MET A 1 263 ? -9.098 12.020 2.779 1.00 85.19 263 MET A C 1
ATOM 1975 O O . MET A 1 263 ? -9.978 12.106 3.628 1.00 85.19 263 MET A O 1
ATOM 1979 N N . TRP A 1 264 ? -8.532 10.850 2.469 1.00 87.75 264 TRP A N 1
ATOM 1980 C CA . TRP A 1 264 ? -8.947 9.589 3.091 1.00 87.75 264 TRP A CA 1
ATOM 1981 C C . TRP A 1 264 ? -8.681 9.545 4.596 1.00 87.75 264 TRP A C 1
ATOM 1983 O O . TRP A 1 264 ? -9.527 9.062 5.352 1.00 87.75 264 TRP A O 1
ATOM 1993 N N . VAL A 1 265 ? -7.556 10.104 5.053 1.00 89.06 265 VAL A N 1
ATOM 1994 C CA . VAL A 1 265 ? -7.266 10.293 6.485 1.00 89.06 265 VAL A CA 1
ATOM 1995 C C . VAL A 1 265 ? -8.344 11.166 7.142 1.00 89.06 265 VAL A C 1
ATOM 1997 O O . VAL A 1 265 ? -8.887 10.796 8.187 1.00 89.06 265 VAL A O 1
ATOM 2000 N N . ALA A 1 266 ? -8.708 12.288 6.516 1.00 85.88 266 ALA A N 1
ATOM 2001 C CA . ALA A 1 266 ? -9.757 13.179 7.010 1.00 85.88 266 ALA A CA 1
ATOM 2002 C C . ALA A 1 266 ? -11.136 12.496 7.026 1.00 85.88 266 ALA A C 1
ATOM 2004 O O . ALA A 1 266 ? -11.844 12.551 8.031 1.00 85.88 266 ALA A O 1
ATOM 2005 N N . THR A 1 267 ? -11.510 11.788 5.958 1.00 86.31 267 THR A N 1
ATOM 2006 C CA . THR A 1 267 ? -12.774 11.045 5.878 1.00 86.31 267 THR A CA 1
ATOM 2007 C C . THR A 1 267 ? -12.843 9.959 6.946 1.00 86.31 267 THR A C 1
ATOM 2009 O O . THR A 1 267 ? -13.835 9.874 7.670 1.00 86.31 267 THR A O 1
ATOM 2012 N N . ALA A 1 268 ? -11.785 9.160 7.107 1.00 87.88 268 ALA A N 1
ATOM 2013 C CA . ALA A 1 268 ? -11.720 8.125 8.135 1.00 87.88 268 ALA A CA 1
ATOM 2014 C C . ALA A 1 268 ? -11.866 8.711 9.544 1.00 87.88 268 ALA A C 1
ATOM 2016 O O . ALA A 1 268 ? -12.535 8.111 10.389 1.00 87.88 268 ALA A O 1
ATOM 2017 N N . LEU A 1 269 ? -11.291 9.892 9.791 1.00 85.81 269 LEU A N 1
ATOM 2018 C CA . LEU A 1 269 ? -11.459 10.624 11.041 1.00 85.81 269 LEU A CA 1
ATOM 2019 C C . LEU A 1 269 ? -12.906 11.068 11.255 1.00 85.81 269 LEU A C 1
ATOM 2021 O O . LEU A 1 269 ? -13.472 10.769 12.302 1.00 85.81 269 LEU A O 1
ATOM 2025 N N . VAL A 1 270 ? -13.505 11.761 10.284 1.00 85.75 270 VAL A N 1
ATOM 2026 C CA . VAL A 1 270 ? -14.874 12.291 10.381 1.00 85.75 270 VAL A CA 1
ATOM 2027 C C . VAL A 1 270 ? -15.873 11.157 10.590 1.00 85.75 270 VAL A C 1
ATOM 2029 O O . VAL A 1 270 ? -16.679 11.206 11.517 1.00 85.75 270 VAL A O 1
ATOM 2032 N N . VAL A 1 271 ? -15.771 10.087 9.800 1.00 85.56 271 VAL A N 1
ATOM 2033 C CA . VAL A 1 271 ? -16.612 8.894 9.958 1.00 85.56 271 VAL A CA 1
ATOM 2034 C C . VAL A 1 271 ? -16.411 8.274 11.340 1.00 85.56 271 VAL A C 1
ATOM 2036 O O . VAL A 1 271 ? -17.381 7.940 12.018 1.00 85.56 271 VAL A O 1
ATOM 2039 N N . SER A 1 272 ? -15.166 8.175 11.809 1.00 84.19 272 SER A N 1
ATOM 2040 C CA . SER A 1 272 ? -14.881 7.672 13.155 1.00 84.19 272 SER A CA 1
ATOM 2041 C C . SER A 1 272 ? -15.442 8.584 14.245 1.00 84.19 272 SER A C 1
ATOM 2043 O O . SER A 1 272 ? -15.892 8.077 15.260 1.00 84.19 272 SER A O 1
ATOM 2045 N N . LEU A 1 273 ? -15.473 9.902 14.060 1.00 83.12 273 LEU A N 1
ATOM 2046 C CA . LEU A 1 273 ? -16.065 10.834 15.022 1.00 83.12 273 LEU A CA 1
ATOM 2047 C C . LEU A 1 273 ? -17.586 10.720 15.090 1.00 83.12 273 LEU A C 1
ATOM 2049 O O . LEU A 1 273 ? -18.152 10.755 16.179 1.00 83.12 273 LEU A O 1
ATOM 2053 N N . ILE A 1 274 ? -18.235 10.542 13.939 1.00 83.94 274 ILE A N 1
ATOM 2054 C CA . ILE A 1 274 ? -19.686 10.348 13.851 1.00 83.94 274 ILE A CA 1
ATOM 2055 C C . ILE A 1 274 ? -20.083 9.013 14.498 1.00 83.94 274 ILE A C 1
ATOM 2057 O O . ILE A 1 274 ? -21.060 8.940 15.243 1.00 83.94 274 ILE A O 1
ATOM 2061 N N . LEU A 1 275 ? -19.321 7.947 14.231 1.00 84.56 275 LEU A N 1
ATOM 2062 C CA . LEU A 1 275 ? -19.668 6.590 14.660 1.00 84.56 275 LEU A CA 1
ATOM 2063 C C . LEU A 1 275 ? -19.152 6.234 16.063 1.00 84.56 275 LEU A C 1
ATOM 2065 O O . LEU A 1 275 ? -19.763 5.418 16.758 1.00 84.56 275 LEU A O 1
ATOM 2069 N N . LEU A 1 276 ? -18.030 6.811 16.498 1.00 82.19 276 LEU A N 1
ATOM 2070 C CA . LEU A 1 276 ? -17.385 6.502 17.774 1.00 82.19 276 LEU A CA 1
ATOM 2071 C C . LEU A 1 276 ? -17.630 7.646 18.759 1.00 82.19 276 LEU A C 1
ATOM 2073 O O . LEU A 1 276 ? -16.966 8.676 18.735 1.00 82.19 276 LEU A O 1
ATOM 2077 N N . ARG A 1 277 ? -18.553 7.423 19.700 1.00 70.62 277 ARG A N 1
ATOM 2078 C CA . ARG A 1 277 ? -18.994 8.433 20.681 1.00 70.62 277 ARG A CA 1
ATOM 2079 C C . ARG A 1 277 ? -17.887 8.995 21.589 1.00 70.62 277 ARG A C 1
ATOM 2081 O O . ARG A 1 277 ? -18.093 10.035 22.206 1.00 70.62 277 ARG A O 1
ATOM 2088 N N . HIS A 1 278 ? -16.732 8.329 21.697 1.00 71.62 278 HIS A N 1
ATOM 2089 C CA . HIS A 1 278 ? -15.637 8.731 22.587 1.00 71.62 278 HIS A CA 1
ATOM 2090 C C . HIS A 1 278 ? -14.258 8.450 21.971 1.00 71.62 278 HIS A C 1
ATOM 2092 O O . HIS A 1 278 ? -13.701 7.362 22.144 1.00 71.62 278 HIS A O 1
ATOM 2098 N N . LEU A 1 279 ? -13.683 9.445 21.293 1.00 75.75 279 LEU A N 1
ATOM 2099 C CA . LEU A 1 279 ? -12.267 9.450 20.918 1.00 75.75 279 LEU A CA 1
ATOM 2100 C C . LEU A 1 279 ? -11.463 10.298 21.921 1.00 75.75 279 LEU A C 1
ATOM 2102 O O . LEU A 1 279 ? -11.928 11.361 22.337 1.00 75.75 279 LEU A O 1
ATOM 2106 N N . PRO A 1 280 ? -10.277 9.846 22.365 1.00 75.75 280 PRO A N 1
ATOM 2107 C CA . PRO A 1 280 ? -9.474 10.604 23.318 1.00 75.75 280 PRO A CA 1
ATOM 2108 C C . PRO A 1 280 ? -8.943 11.900 22.686 1.00 75.75 280 PRO A C 1
ATOM 2110 O O . PRO A 1 280 ? -8.573 11.920 21.512 1.00 75.75 280 PRO A O 1
ATOM 2113 N N . LYS A 1 281 ? -8.839 12.968 23.491 1.00 77.88 281 LYS A N 1
ATOM 2114 C CA . LYS A 1 281 ? -8.374 14.300 23.052 1.00 77.88 281 LYS A CA 1
ATOM 2115 C C . LYS A 1 281 ? -7.026 14.265 22.321 1.00 77.88 281 LYS A C 1
ATOM 2117 O O . LYS A 1 281 ? -6.828 15.029 21.390 1.00 77.88 281 LYS A O 1
ATOM 2122 N N . LEU A 1 282 ? -6.131 13.351 22.700 1.00 72.69 282 LEU A N 1
ATOM 2123 C CA . LEU A 1 282 ? -4.833 13.176 22.042 1.00 72.69 282 LEU A CA 1
ATOM 2124 C C . LEU A 1 282 ? -4.965 12.680 20.593 1.00 72.69 282 LEU A C 1
ATOM 2126 O O . LEU A 1 282 ? -4.262 13.171 19.719 1.00 72.69 282 LEU A O 1
ATOM 2130 N N . VAL A 1 283 ? -5.882 11.740 20.328 1.00 73.19 283 VAL A N 1
ATOM 2131 C CA . VAL A 1 283 ? -6.170 11.286 18.956 1.00 73.19 283 VAL A CA 1
ATOM 2132 C C . VAL A 1 283 ? -6.753 12.438 18.158 1.00 73.19 283 VAL A C 1
ATOM 2134 O O . VAL A 1 283 ? -6.312 12.683 17.047 1.00 73.19 283 VAL A O 1
ATOM 2137 N N . LEU A 1 284 ? -7.695 13.179 18.739 1.00 75.44 284 LEU A N 1
ATOM 2138 C CA . LEU A 1 284 ? -8.277 14.357 18.098 1.00 75.44 284 LEU A CA 1
ATOM 2139 C C . LEU A 1 284 ? -7.221 15.408 17.741 1.00 75.44 284 LEU A C 1
ATOM 2141 O O . LEU A 1 284 ? -7.222 15.897 16.618 1.00 75.44 284 LEU A O 1
AT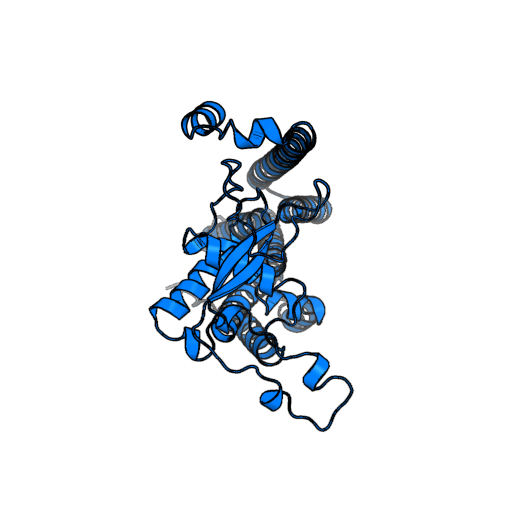OM 2145 N N . ALA A 1 285 ? -6.306 15.716 18.662 1.00 76.31 285 ALA A N 1
ATOM 2146 C CA . ALA A 1 285 ? -5.236 16.685 18.441 1.00 76.31 285 ALA A CA 1
ATOM 2147 C C . ALA A 1 285 ? -4.254 16.224 17.353 1.00 76.31 285 ALA A C 1
ATOM 2149 O O . ALA A 1 285 ? -3.972 16.980 16.428 1.00 76.31 285 ALA A O 1
ATOM 2150 N N . PHE A 1 286 ? -3.786 14.973 17.416 1.00 76.75 286 PHE A N 1
ATOM 2151 C CA . PHE A 1 286 ? -2.895 14.398 16.402 1.00 76.75 286 PHE A CA 1
ATOM 2152 C C . PHE A 1 286 ? -3.540 14.397 15.012 1.00 76.75 286 PHE A C 1
ATOM 2154 O O . PHE A 1 286 ? -2.933 14.795 14.023 1.00 76.75 286 PHE A O 1
ATOM 2161 N N . MET A 1 287 ? -4.804 13.993 14.943 1.00 69.75 287 MET A N 1
ATOM 2162 C CA . MET A 1 287 ? -5.545 13.923 13.693 1.00 69.75 287 MET A CA 1
ATOM 2163 C C . MET A 1 287 ? -5.879 15.312 13.142 1.00 69.75 287 MET A C 1
ATOM 2165 O O . MET A 1 287 ? -5.786 15.524 11.938 1.00 69.75 287 MET A O 1
ATOM 2169 N N . GLY A 1 288 ? -6.199 16.272 14.014 1.00 74.69 288 GLY A N 1
ATOM 2170 C CA . GLY A 1 288 ? -6.348 17.677 13.643 1.00 74.69 288 GLY A CA 1
ATOM 2171 C C . GLY A 1 288 ? -5.059 18.251 13.059 1.00 74.69 288 GLY A C 1
ATOM 2172 O O . GLY A 1 288 ? -5.113 18.918 12.031 1.00 74.69 288 GLY A O 1
ATOM 2173 N N . ALA A 1 289 ? -3.901 17.921 13.642 1.00 78.25 289 ALA A N 1
ATOM 2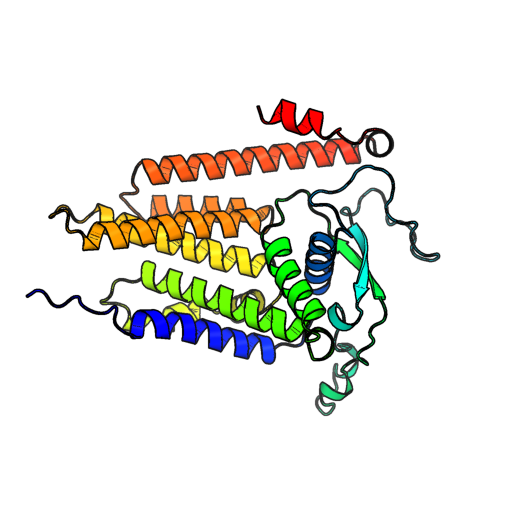174 C CA . ALA A 1 289 ? -2.602 18.317 13.103 1.00 78.25 289 ALA A CA 1
ATOM 2175 C C . ALA A 1 289 ? -2.336 17.700 11.720 1.00 78.25 289 ALA A C 1
ATOM 2177 O O . ALA A 1 289 ? -1.897 18.407 10.820 1.00 78.25 289 ALA A O 1
ATOM 2178 N N . LEU A 1 290 ? -2.663 16.419 11.511 1.00 73.19 290 LEU A N 1
ATOM 2179 C CA . LEU A 1 290 ? -2.522 15.771 10.201 1.00 73.19 290 LEU A CA 1
ATOM 2180 C C . LEU A 1 290 ? -3.441 16.374 9.134 1.00 73.19 290 LEU A C 1
ATOM 2182 O O . LEU A 1 290 ? -3.016 16.564 7.997 1.00 73.19 290 LEU A O 1
ATOM 2186 N N . VAL A 1 291 ? -4.689 16.688 9.487 1.00 74.69 291 VAL A N 1
ATOM 2187 C CA . VAL A 1 291 ? -5.625 17.347 8.565 1.00 74.69 291 VAL A CA 1
ATOM 2188 C C . VAL A 1 291 ? -5.154 18.764 8.253 1.00 74.69 291 VAL A C 1
ATOM 2190 O O . VAL A 1 291 ? -5.139 19.142 7.088 1.00 74.69 291 VAL A O 1
ATOM 2193 N N . ALA A 1 292 ? -4.720 19.531 9.257 1.00 76.81 292 ALA A N 1
ATOM 2194 C CA . ALA A 1 292 ? -4.183 20.874 9.058 1.00 76.81 292 ALA A CA 1
ATOM 2195 C C . ALA A 1 292 ? -2.935 20.856 8.166 1.00 76.81 292 ALA A C 1
ATOM 2197 O O . ALA A 1 292 ? -2.857 21.635 7.220 1.00 76.81 292 ALA A O 1
ATOM 2198 N N . LEU A 1 293 ? -2.012 19.919 8.407 1.00 76.81 293 LEU A N 1
ATOM 2199 C CA . LEU A 1 293 ? -0.839 19.695 7.564 1.00 76.81 293 LEU A CA 1
ATOM 2200 C C . LEU A 1 293 ? -1.250 19.341 6.132 1.00 76.81 293 LEU A C 1
ATOM 2202 O O . LEU A 1 293 ? -0.681 19.865 5.180 1.00 76.81 293 LEU A O 1
ATOM 2206 N N . GLY A 1 294 ? -2.266 18.492 5.974 1.00 71.94 294 GLY A N 1
ATOM 2207 C CA . GLY A 1 294 ? -2.765 18.109 4.662 1.00 71.94 294 GLY A CA 1
ATOM 2208 C C . GLY A 1 294 ? -3.429 19.252 3.897 1.00 71.94 294 GLY A C 1
ATOM 2209 O O . GLY A 1 294 ? -3.176 19.419 2.708 1.00 71.94 294 GLY A O 1
ATOM 2210 N N . VAL A 1 295 ? -4.235 20.074 4.572 1.00 74.69 295 VAL A N 1
ATOM 2211 C CA . VAL A 1 295 ? -4.848 21.277 3.988 1.00 74.69 295 VAL A CA 1
ATOM 2212 C C . VAL A 1 295 ? -3.777 22.293 3.619 1.00 74.69 295 VAL A C 1
ATOM 2214 O O . VAL A 1 295 ? -3.783 22.799 2.500 1.00 74.69 295 VAL A O 1
ATOM 2217 N N . TRP A 1 296 ? -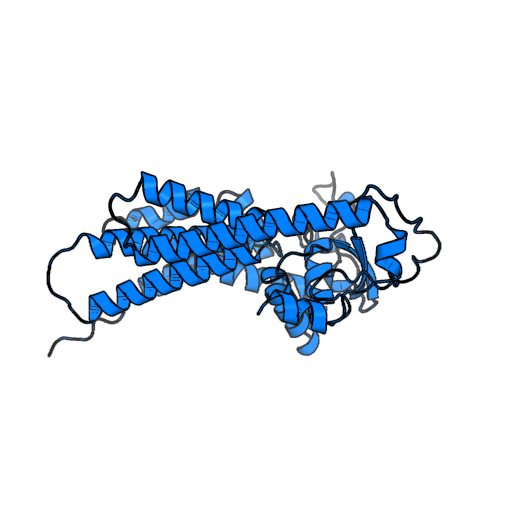2.840 22.564 4.528 1.00 79.88 296 TRP A N 1
ATOM 2218 C CA . TRP A 1 296 ? -1.710 23.450 4.266 1.00 79.88 296 TRP A CA 1
ATOM 2219 C C . TRP A 1 296 ? -0.919 22.985 3.039 1.00 79.88 296 TRP A C 1
ATOM 2221 O O . TRP A 1 296 ? -0.672 23.779 2.135 1.00 79.88 296 TRP A O 1
ATOM 2231 N N . TRP A 1 297 ? -0.628 21.686 2.948 1.00 70.38 297 TRP A N 1
ATOM 2232 C CA . TRP A 1 297 ? 0.065 21.093 1.809 1.00 70.38 297 TRP A CA 1
ATOM 2233 C C . TRP A 1 297 ? -0.721 21.224 0.496 1.00 70.38 297 TRP A C 1
ATOM 2235 O O . TRP A 1 297 ? -0.157 21.582 -0.539 1.00 70.38 297 TRP A O 1
ATOM 2245 N N . LEU A 1 298 ? -2.030 20.953 0.510 1.00 69.62 298 LEU A N 1
ATOM 2246 C CA . LEU A 1 298 ? -2.894 21.125 -0.665 1.00 69.62 298 LEU A CA 1
ATOM 2247 C C . LEU A 1 298 ? -2.918 22.585 -1.132 1.00 69.62 298 LEU A C 1
ATOM 2249 O O . LEU A 1 298 ? -2.826 22.850 -2.327 1.00 69.62 298 LEU A O 1
ATOM 2253 N N . VAL A 1 299 ? -2.989 23.536 -0.199 1.00 76.06 299 VAL A N 1
ATOM 2254 C CA . VAL A 1 299 ? -2.933 24.970 -0.516 1.00 76.06 299 VAL A CA 1
ATOM 2255 C C . VAL A 1 299 ? -1.570 25.352 -1.087 1.00 76.06 299 VAL A C 1
ATOM 2257 O O . VAL A 1 299 ? -1.519 26.063 -2.089 1.00 76.06 299 VAL A O 1
ATOM 2260 N N . TRP A 1 300 ? -0.481 24.873 -0.485 1.00 74.19 300 TRP A N 1
ATOM 2261 C CA . TRP A 1 300 ? 0.881 25.129 -0.948 1.00 74.19 300 TRP A CA 1
ATOM 2262 C C . TRP A 1 300 ? 1.111 24.568 -2.356 1.00 74.19 300 TRP A C 1
ATOM 2264 O O . TRP A 1 300 ? 1.474 25.312 -3.262 1.00 74.19 300 TRP A O 1
ATOM 2274 N N . SER A 1 301 ? 0.779 23.295 -2.584 1.00 64.12 301 SER A N 1
ATOM 2275 C CA . SER A 1 301 ? 0.910 22.652 -3.900 1.00 64.12 301 SER A CA 1
ATOM 2276 C C . SER A 1 301 ? 0.044 23.316 -4.978 1.00 64.12 301 SER A C 1
ATOM 2278 O O . SER A 1 301 ? 0.509 23.511 -6.098 1.00 64.12 301 SER A O 1
ATOM 2280 N N . ALA A 1 302 ? -1.178 23.747 -4.644 1.00 68.62 302 ALA A N 1
ATOM 2281 C CA . ALA A 1 302 ? -2.046 24.483 -5.567 1.00 68.62 302 ALA A CA 1
ATOM 2282 C C . ALA A 1 302 ? -1.579 25.925 -5.841 1.00 68.62 302 ALA A C 1
ATOM 2284 O O . ALA A 1 302 ? -1.997 26.532 -6.831 1.00 68.62 302 ALA A O 1
ATOM 2285 N N . ARG A 1 303 ? -0.780 26.527 -4.952 1.00 71.06 303 ARG A N 1
ATOM 2286 C CA . ARG A 1 303 ? -0.101 27.802 -5.230 1.00 71.06 303 ARG A CA 1
ATOM 2287 C C . ARG A 1 303 ? 1.094 27.581 -6.146 1.00 71.06 303 ARG A C 1
ATOM 2289 O O . ARG A 1 303 ? 1.169 28.241 -7.173 1.00 71.06 303 ARG A O 1
ATOM 2296 N N . PHE A 1 304 ? 1.927 26.591 -5.838 1.00 62.91 304 PHE A N 1
ATOM 2297 C CA . PHE A 1 304 ? 3.120 26.272 -6.617 1.00 62.91 304 PHE A CA 1
ATOM 2298 C C . PHE A 1 304 ? 2.789 25.941 -8.081 1.00 62.91 304 PHE A C 1
ATOM 2300 O O . PHE A 1 304 ? 3.354 26.536 -8.992 1.00 62.91 304 PHE A O 1
ATOM 2307 N N . GLN A 1 305 ? 1.777 25.096 -8.322 1.00 61.00 305 GLN A N 1
ATOM 2308 C CA . GLN A 1 305 ? 1.319 24.799 -9.687 1.00 61.00 305 GLN A CA 1
ATOM 2309 C C . GLN A 1 305 ? 0.828 26.041 -10.442 1.00 61.00 305 GLN A C 1
ATOM 2311 O O . GLN A 1 305 ? 0.993 26.130 -11.653 1.00 61.00 305 GLN A O 1
ATOM 2316 N N . ARG A 1 306 ? 0.212 27.009 -9.750 1.00 60.66 306 ARG A N 1
ATOM 2317 C CA . ARG A 1 306 ? -0.240 28.255 -10.387 1.00 60.66 306 ARG A CA 1
ATOM 2318 C C . ARG A 1 306 ? 0.922 29.163 -10.767 1.00 60.66 306 ARG A C 1
ATOM 2320 O O . ARG A 1 306 ? 0.839 29.813 -11.801 1.00 60.66 306 ARG A O 1
ATOM 2327 N N . GLU A 1 307 ? 1.967 29.208 -9.951 1.00 57.88 307 GLU A N 1
ATOM 2328 C CA . GLU A 1 307 ? 3.159 30.019 -10.211 1.00 57.88 307 GLU A CA 1
ATOM 2329 C C . GLU A 1 307 ? 3.984 29.452 -11.379 1.00 57.88 307 GLU A C 1
ATOM 2331 O O . GLU A 1 307 ? 4.391 30.217 -12.249 1.00 57.88 307 GLU A O 1
ATOM 2336 N N . GLU A 1 308 ? 4.122 28.125 -11.483 1.00 53.41 308 GLU A N 1
ATOM 2337 C CA . GLU A 1 308 ? 4.769 27.452 -12.627 1.00 53.41 308 GLU A CA 1
ATOM 2338 C C . GLU A 1 308 ? 4.012 27.656 -13.950 1.00 53.41 308 GLU A C 1
ATOM 2340 O O . GLU A 1 308 ? 4.627 27.898 -14.987 1.00 53.41 308 GLU A O 1
ATOM 2345 N N . ILE A 1 309 ? 2.675 27.586 -13.925 1.00 52.56 309 ILE A N 1
ATOM 2346 C CA . ILE A 1 309 ? 1.843 27.809 -15.120 1.00 52.56 309 ILE A CA 1
ATOM 2347 C C . ILE A 1 309 ? 1.884 29.283 -15.557 1.00 52.56 309 ILE A C 1
ATOM 2349 O O . ILE A 1 309 ? 1.770 29.575 -16.747 1.00 52.56 309 ILE A O 1
ATOM 2353 N N . ALA A 1 310 ? 2.031 30.217 -14.612 1.00 53.34 310 ALA A N 1
ATOM 2354 C CA . ALA A 1 310 ? 2.012 31.649 -14.897 1.00 53.34 310 ALA A CA 1
ATOM 2355 C C . ALA A 1 310 ? 3.326 32.181 -15.499 1.00 53.34 310 ALA A C 1
ATOM 2357 O O . ALA A 1 310 ? 3.276 33.170 -16.229 1.00 53.34 310 ALA A O 1
ATOM 2358 N N . ASP A 1 311 ? 4.479 31.561 -15.215 1.00 48.56 311 ASP A N 1
ATOM 2359 C CA . ASP A 1 311 ? 5.780 31.988 -15.751 1.00 48.56 311 ASP A CA 1
ATOM 2360 C C . ASP A 1 311 ? 6.788 30.816 -15.859 1.00 48.56 311 ASP A C 1
ATOM 2362 O O . ASP A 1 311 ? 7.654 30.638 -14.993 1.00 48.56 311 ASP A O 1
ATOM 2366 N N . PRO A 1 312 ? 6.715 30.005 -16.932 1.00 48.12 312 PRO A N 1
ATOM 2367 C CA . PRO A 1 312 ? 7.586 28.841 -17.112 1.00 48.12 312 PRO A CA 1
ATOM 2368 C C . PRO A 1 312 ? 9.076 29.204 -17.262 1.00 48.12 312 PRO A C 1
ATOM 2370 O O . PRO A 1 312 ? 9.943 28.363 -17.019 1.00 48.12 312 PRO A O 1
ATOM 2373 N N . PHE A 1 313 ? 9.403 30.453 -17.619 1.00 42.44 313 PHE A N 1
ATOM 2374 C CA . PHE A 1 313 ? 10.790 30.907 -17.759 1.00 42.44 313 PHE A CA 1
ATOM 2375 C C . PHE A 1 313 ? 11.451 31.200 -16.408 1.00 42.44 313 PHE A C 1
ATOM 2377 O O . PHE A 1 313 ? 12.643 30.926 -16.247 1.00 42.44 313 PHE A O 1
ATOM 2384 N N . ARG A 1 314 ? 10.695 31.674 -15.409 1.00 43.03 314 ARG A N 1
ATOM 2385 C CA . ARG A 1 314 ? 11.218 31.921 -14.053 1.00 43.03 314 ARG A CA 1
ATOM 2386 C C . ARG A 1 314 ? 11.615 30.639 -13.325 1.00 43.03 314 ARG A C 1
ATOM 2388 O O . ARG A 1 314 ? 12.640 30.632 -12.649 1.00 43.03 314 ARG A O 1
ATOM 2395 N N . ALA A 1 315 ? 10.852 29.560 -13.509 1.00 44.34 315 ALA A N 1
ATOM 2396 C CA . ALA A 1 315 ? 11.156 28.254 -12.921 1.00 44.34 315 ALA A CA 1
ATOM 2397 C C . ALA A 1 315 ? 12.502 27.698 -13.425 1.00 44.34 315 ALA A C 1
ATOM 2399 O O . ALA A 1 315 ? 13.290 27.189 -12.637 1.00 44.34 315 ALA A O 1
ATOM 2400 N N . SER A 1 316 ? 12.824 27.899 -14.710 1.00 42.25 316 SER A N 1
ATOM 2401 C CA . SER A 1 316 ? 14.087 27.429 -15.303 1.00 42.25 316 SER A CA 1
ATOM 2402 C C . SER A 1 316 ? 15.347 28.152 -14.801 1.00 42.25 316 SER A C 1
ATOM 2404 O O . SER A 1 316 ? 16.453 27.645 -14.984 1.00 42.25 316 SER A O 1
ATOM 2406 N N . GLN A 1 317 ? 15.200 29.331 -14.184 1.00 40.00 317 GLN A N 1
ATOM 2407 C CA . GLN A 1 317 ? 16.323 30.165 -13.733 1.00 40.00 317 GLN A CA 1
ATOM 2408 C C . GLN A 1 317 ? 16.432 30.309 -12.209 1.00 40.00 317 GLN A C 1
ATOM 2410 O O . GLN A 1 317 ? 17.395 30.902 -11.726 1.00 40.00 317 GLN A O 1
ATOM 2415 N N . GLY A 1 318 ? 15.478 29.772 -11.446 1.00 42.94 318 GLY A N 1
ATOM 2416 C CA . GLY A 1 318 ? 15.395 29.961 -10.001 1.00 42.94 318 GLY A CA 1
ATOM 2417 C C . GLY A 1 318 ? 15.018 28.682 -9.271 1.00 42.94 318 GLY A C 1
ATOM 2418 O O . GLY A 1 318 ? 13.929 28.597 -8.711 1.00 42.94 318 GLY A O 1
ATOM 2419 N N . GLY A 1 319 ? 15.918 27.700 -9.258 1.00 40.72 319 GLY A N 1
ATOM 2420 C CA . GLY A 1 319 ? 15.845 26.613 -8.289 1.00 40.72 319 GLY A CA 1
ATOM 2421 C C . GLY A 1 319 ? 15.926 27.180 -6.876 1.00 40.72 319 GLY A C 1
ATOM 2422 O O . GLY A 1 319 ? 16.891 27.876 -6.552 1.00 40.72 319 GLY A O 1
ATOM 2423 N N . LEU A 1 320 ? 14.918 26.902 -6.042 1.00 42.72 320 LEU A N 1
ATOM 2424 C CA . LEU A 1 320 ? 14.965 27.216 -4.612 1.00 42.72 320 LEU A CA 1
ATOM 2425 C C . LEU A 1 320 ? 16.233 26.588 -4.036 1.00 42.72 320 LEU A C 1
ATOM 2427 O O . LEU A 1 320 ? 16.394 25.362 -4.042 1.00 42.72 320 LEU A O 1
ATOM 2431 N N . GLN A 1 321 ? 17.147 27.423 -3.543 1.00 41.16 321 GLN A N 1
ATOM 2432 C CA . GLN A 1 321 ? 18.357 26.898 -2.934 1.00 41.16 321 GLN A CA 1
ATOM 2433 C C . GLN A 1 321 ? 17.966 26.114 -1.673 1.00 41.16 321 GLN A C 1
ATOM 2435 O O . GLN A 1 321 ? 17.076 26.545 -0.939 1.00 41.16 321 GLN A O 1
ATOM 2440 N N . PRO A 1 322 ? 18.644 24.999 -1.338 1.00 42.94 322 PRO A N 1
ATOM 2441 C CA . PRO A 1 322 ? 18.325 24.186 -0.157 1.00 42.94 322 PRO A CA 1
ATOM 2442 C C . PRO A 1 322 ? 18.224 24.972 1.165 1.00 42.94 322 PRO A C 1
ATOM 2444 O O . PRO A 1 322 ? 17.572 24.519 2.103 1.00 42.94 322 PRO A O 1
ATOM 2447 N N . ARG A 1 323 ? 18.849 26.157 1.240 1.00 39.31 323 ARG A N 1
ATOM 2448 C CA . ARG A 1 323 ? 18.729 27.095 2.366 1.00 39.31 323 ARG A CA 1
ATOM 2449 C C . ARG A 1 323 ? 17.338 27.714 2.510 1.00 39.31 323 ARG A C 1
ATOM 2451 O O . ARG A 1 323 ? 16.850 27.800 3.626 1.00 39.31 323 ARG A O 1
ATOM 2458 N N . GLU A 1 324 ? 16.672 28.056 1.414 1.00 42.06 324 GLU A N 1
ATOM 2459 C CA . GLU A 1 324 ? 15.349 28.697 1.441 1.00 42.06 324 GLU A CA 1
ATOM 2460 C C . GLU A 1 324 ? 14.258 27.727 1.921 1.00 42.06 324 GLU A C 1
ATOM 2462 O O . GLU A 1 324 ? 13.279 28.135 2.539 1.00 42.06 324 GLU A O 1
ATOM 2467 N N . ILE A 1 325 ? 14.462 26.421 1.716 1.00 42.22 325 ILE A N 1
ATOM 2468 C CA . ILE A 1 325 ? 13.592 25.367 2.255 1.00 42.22 325 ILE A CA 1
ATOM 2469 C C . ILE A 1 325 ? 13.785 25.221 3.774 1.00 42.22 325 ILE A C 1
ATOM 2471 O O . ILE A 1 325 ? 12.817 24.977 4.491 1.00 42.22 325 ILE A O 1
ATOM 2475 N N . LEU A 1 326 ? 15.015 25.380 4.279 1.00 38.62 326 LEU A N 1
ATOM 2476 C CA . LEU A 1 326 ? 15.306 25.302 5.715 1.00 38.62 326 LEU A CA 1
ATOM 2477 C C . LEU A 1 326 ? 14.792 26.526 6.481 1.00 38.62 326 LEU A C 1
ATOM 2479 O O . LEU A 1 326 ? 14.231 26.362 7.561 1.00 38.62 326 LEU A O 1
ATOM 2483 N N . ASP A 1 327 ? 14.930 27.719 5.903 1.00 39.00 327 ASP A N 1
ATOM 2484 C CA . ASP A 1 327 ? 14.480 28.975 6.517 1.00 39.00 327 ASP A CA 1
ATOM 2485 C C . ASP A 1 327 ? 12.945 29.109 6.545 1.00 39.00 327 ASP A C 1
ATOM 2487 O O . ASP A 1 327 ? 12.409 29.917 7.295 1.00 39.00 327 ASP A O 1
ATOM 2491 N N . PHE A 1 328 ? 12.222 28.303 5.759 1.00 40.38 328 PHE A N 1
ATOM 2492 C CA . PHE A 1 328 ? 10.754 28.251 5.770 1.00 40.38 328 PHE A CA 1
ATOM 2493 C C . PHE A 1 328 ? 10.186 27.176 6.719 1.00 40.38 328 PHE A C 1
ATOM 2495 O O . PHE A 1 328 ? 8.994 27.182 7.029 1.00 40.38 328 PHE A O 1
ATOM 2502 N N . LEU A 1 329 ? 11.018 26.219 7.148 1.00 34.31 329 LEU A N 1
ATOM 2503 C CA . LEU A 1 329 ? 10.636 25.116 8.043 1.00 34.31 329 LEU A CA 1
ATOM 2504 C C . LEU A 1 329 ? 10.961 25.386 9.524 1.00 34.31 329 LEU A C 1
ATOM 2506 O O . LEU A 1 329 ? 10.510 24.618 10.379 1.00 34.31 329 LEU A O 1
ATOM 2510 N N . LEU A 1 330 ? 11.727 26.441 9.815 1.00 37.78 330 LEU A N 1
ATOM 2511 C CA . LEU A 1 330 ? 12.060 26.939 11.155 1.00 37.78 330 LEU A CA 1
ATOM 2512 C C . LEU A 1 330 ? 11.256 28.202 11.481 1.00 37.78 330 LEU A C 1
ATOM 2514 O O . LEU A 1 330 ? 10.856 28.329 12.661 1.00 37.78 330 LEU A O 1
#

Secondary structure (DSSP, 8-state):
-----PPPTHHHHHHHHHHHHHHHHHHHSPTT-STTHHHHHHHHHHHHTTSS-SS---SS-S-PPPTT-----BTB--EEEEEEEGGGT----HHHHTT-TTS-GGGGSPP----EEEEEEEP-SS--HHHHHHHHHHHHHHHTT-HHHHHHHHHHHHHHHHHHHHHHHHHHHHS-GGGGGGHHHHHHHHS-HHHHHHHTSS-HHHHHHHHHHHHHHHHHHHHHHHH--S---HHHHHHHHHHHHHHHHHHHHHHTT-TTHHHHHHHHHHHHHHH-S---HHHHHHHHHHHHHHHHHHHHHHHHHHHHHH-HHHHHH-PPPHHHHHHHH-

Foldseek 3Di:
DPPPPDPPCVLQVQLQVLLVVLLVVLVVDFAPPPVCQLLLLQLLQCPVVVVADQADALAADLPPDPPPDDDPDLPDADKGWGWDFVLSRFGQPCVVCVPPPPDDSVVSGDDRDRGIDIDIHGGDRAQQVLSPVLNVQLVVCVVVVVSSVRSQSVSLSVQLSVLSSLLSLLLVLQDDPVCVVCSVVVSCVCVDVVLSNQSSGSALVSLLSSLLSLLLSLLNNLLVLVPDPDDDDPVSVVSNVSSVVSNVRSLCSLRNSHLCSLVSLVVSVVVSVVVRVDDDVVSVVVSVVSNVVSVVVVVVSVVVVVVCSVDVPVSNVDGPDPVNVVVVVD

Sequence (330 aa):
MKTKSRPSRKYLLFPVAIGLTLIGWSLASPVGSTPDEPSHVARAYSLVTGKQGLFPQTDGLAAPLPEGFEGVGAGDAPYVLTQIPHYFVEKPRAGCYAFDPTKPAQECLPEITTDEVTVKGFQSYFVPGYALFAGSLLRLTEVTGLAEIGGLTITRAISAFFNGVIVGWALLLALPRTRWRFAGLIALLILMPLTAFSLSSISPSSWEISGTLLMTGGLIAVSRSSTKRVEVNSQRSADLRRAFAAVALGAFMAATARPFGLMWVATALVVSLILLRHLPKLVLAFMGALVALGVWWLVWSARFQREEIADPFRASQGGLQPREILDFLL

pLDDT: mean 76.31, std 17.11, range [34.31, 97.62]